Protein AF-A0A9Q1C8T4-F1 (afdb_monomer_lite)

Secondary structure (DSSP, 8-state):
---HHHHHHHHHHHHHHHHTTTTHHHHHHHTTSS-HHHHHHHHTT-SHHHHHHHHHHHHHHHHHHHHHHHHHHHHHS-GGG---HHHHHHHHHHH-HHHHHHHHHHHHHHHHHHHHHHHHTT-HHHHHHHHHHHHHHHHHTT-HHHHHHHHHHHHHHHHTTTSTTHHHHHHHHTTTTSEE-SSSTT-EE-HHHHIIIIIHHHHH-TTHHHHHHH-HHHHHHHHHHHHHHHHHHHHHHT--

pLDDT: mean 86.1, std 12.31, range [44.12, 97.56]

Radius of gyration: 22.48 Å; chains: 1; bounding box: 61×51×50 Å

Sequence (240 aa):
MMGGLHVEMALLKVIGDFLAGSGWTSVMTSAGVTTEGRAESLQKGSQTSKSQWAHQVNAVALYISQRKAYDDYRRTCGTENLQSFDLWSQKMVSECPQFCYWNKVLQLECLPLAFIRSQQEANYTLYVQTLTAIIPWMLAMDHYHYARWLTVHETDLQELPNDSVVDVHRAFVKGNFVTQKSSHKFSALAHDQIHEQPQNVIVKGDGGVIGITENEAAHRRWMVAGSEIARIVNEFEDQF

Structure (mmCIF, N/CA/C/O backbone):
data_AF-A0A9Q1C8T4-F1
#
_entry.id   AF-A0A9Q1C8T4-F1
#
loop_
_atom_site.group_PDB
_atom_site.id
_atom_site.type_symbol
_atom_site.label_atom_id
_atom_site.label_alt_id
_atom_site.label_comp_id
_atom_site.label_asym_id
_atom_site.label_entity_id
_atom_site.label_seq_id
_atom_site.pdbx_PDB_ins_code
_atom_site.Cartn_x
_atom_site.Cartn_y
_atom_site.Cartn_z
_atom_site.occupancy
_atom_site.B_iso_or_equiv
_atom_site.auth_seq_id
_atom_site.auth_comp_id
_atom_site.auth_asym_id
_atom_site.auth_atom_id
_atom_site.pdbx_PDB_model_num
ATOM 1 N N . MET A 1 1 ? 13.511 3.318 -13.296 1.00 78.38 1 MET A N 1
ATOM 2 C CA . MET A 1 1 ? 12.242 3.076 -12.572 1.00 78.38 1 MET A CA 1
ATOM 3 C C . MET A 1 1 ? 12.519 2.093 -11.451 1.00 78.38 1 MET A C 1
ATOM 5 O O . MET A 1 1 ? 13.117 1.059 -11.732 1.00 78.38 1 MET A O 1
ATOM 9 N N . MET A 1 2 ? 12.153 2.412 -10.205 1.00 87.38 2 MET A N 1
ATOM 10 C CA . MET A 1 2 ? 12.286 1.440 -9.111 1.00 87.38 2 MET A CA 1
ATOM 11 C C . MET A 1 2 ? 11.411 0.204 -9.359 1.00 87.38 2 MET A C 1
ATOM 13 O O . MET A 1 2 ? 10.318 0.307 -9.917 1.00 87.38 2 MET A O 1
ATOM 17 N N . GLY A 1 3 ? 11.908 -0.962 -8.945 1.00 88.62 3 GLY A N 1
ATOM 18 C CA . GLY A 1 3 ? 11.207 -2.235 -9.083 1.00 88.62 3 GLY A CA 1
ATOM 19 C C . GLY A 1 3 ? 9.936 -2.281 -8.233 1.00 88.62 3 GLY A C 1
ATOM 20 O O . GLY A 1 3 ? 9.988 -2.046 -7.026 1.00 88.62 3 GLY A O 1
ATOM 21 N N . GLY A 1 4 ? 8.794 -2.569 -8.859 1.00 91.38 4 GLY A N 1
ATOM 22 C CA . GLY A 1 4 ? 7.500 -2.567 -8.179 1.00 91.38 4 GLY A CA 1
ATOM 23 C C . GLY A 1 4 ? 7.394 -3.659 -7.120 1.0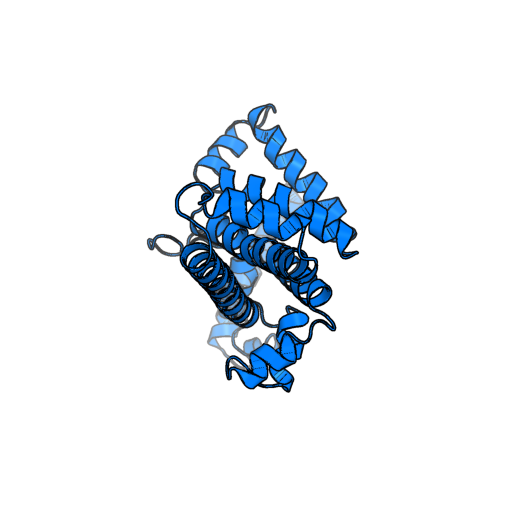0 91.38 4 GLY A C 1
ATOM 24 O O . GLY A 1 4 ? 6.916 -3.386 -6.023 1.00 91.38 4 GLY A O 1
ATOM 25 N N . LEU A 1 5 ? 7.924 -4.854 -7.394 1.00 90.38 5 LEU A N 1
ATOM 26 C CA . LEU A 1 5 ? 7.917 -5.951 -6.422 1.00 90.38 5 LEU A CA 1
ATOM 27 C C . LEU A 1 5 ? 8.720 -5.592 -5.167 1.00 90.38 5 LEU A C 1
ATOM 29 O O . LEU A 1 5 ? 8.275 -5.838 -4.049 1.00 90.38 5 LEU A O 1
ATOM 33 N N . HIS A 1 6 ? 9.883 -4.965 -5.339 1.00 90.81 6 HIS A N 1
ATOM 34 C CA . HIS A 1 6 ? 10.729 -4.563 -4.215 1.00 90.81 6 HIS A CA 1
ATOM 35 C C . HIS A 1 6 ? 10.101 -3.452 -3.371 1.00 90.81 6 HIS A C 1
ATOM 37 O O . HIS A 1 6 ? 10.182 -3.499 -2.143 1.00 90.81 6 HIS A O 1
ATOM 43 N N . VAL A 1 7 ? 9.449 -2.478 -4.015 1.00 93.75 7 VAL A N 1
ATOM 44 C CA . VAL A 1 7 ? 8.688 -1.432 -3.313 1.00 93.75 7 VAL A CA 1
ATOM 45 C C . VAL A 1 7 ? 7.540 -2.050 -2.519 1.00 93.75 7 VAL A C 1
ATOM 47 O O . VAL A 1 7 ? 7.343 -1.701 -1.355 1.00 93.75 7 VAL A O 1
ATOM 50 N N . GLU A 1 8 ? 6.832 -3.015 -3.103 1.00 92.81 8 GLU A N 1
ATOM 51 C CA . GLU A 1 8 ? 5.771 -3.742 -2.413 1.00 92.81 8 GLU A CA 1
ATOM 52 C C . GLU A 1 8 ? 6.304 -4.512 -1.193 1.00 92.81 8 GLU A C 1
ATOM 54 O O . GLU A 1 8 ? 5.775 -4.384 -0.090 1.00 92.81 8 GLU A O 1
ATOM 59 N N . MET A 1 9 ? 7.401 -5.256 -1.350 1.00 91.00 9 MET A N 1
ATOM 60 C CA . MET A 1 9 ? 8.045 -5.983 -0.251 1.00 91.00 9 MET A CA 1
ATOM 61 C C . MET A 1 9 ? 8.525 -5.052 0.866 1.00 91.00 9 MET A C 1
ATOM 63 O O . MET A 1 9 ? 8.407 -5.398 2.043 1.00 91.00 9 MET A O 1
ATOM 67 N N . ALA A 1 10 ? 9.067 -3.883 0.521 1.00 92.94 10 ALA A N 1
ATOM 68 C CA . ALA A 1 10 ? 9.451 -2.870 1.499 1.00 92.94 10 ALA A CA 1
ATOM 69 C C . ALA A 1 10 ? 8.227 -2.339 2.259 1.00 92.94 10 ALA A C 1
ATOM 71 O O . ALA A 1 10 ? 8.259 -2.240 3.482 1.00 92.94 10 ALA A O 1
ATOM 72 N N . LEU A 1 11 ? 7.118 -2.088 1.563 1.00 93.44 11 LEU A N 1
ATOM 73 C CA . LEU A 1 11 ? 5.881 -1.615 2.182 1.00 93.44 11 LEU A CA 1
ATOM 74 C C . LEU A 1 11 ? 5.250 -2.658 3.117 1.00 93.44 11 LEU A C 1
ATOM 76 O O . LEU A 1 11 ? 4.763 -2.313 4.192 1.00 93.44 11 LEU A O 1
ATOM 80 N N . LEU A 1 12 ? 5.312 -3.941 2.758 1.00 92.38 12 LEU A N 1
ATOM 81 C CA . LEU A 1 12 ? 4.881 -5.030 3.640 1.00 92.38 12 LEU A CA 1
ATOM 82 C C . LEU A 1 12 ? 5.723 -5.098 4.924 1.00 92.38 12 LEU A C 1
ATOM 84 O O . LEU A 1 12 ? 5.177 -5.345 5.998 1.00 92.38 12 LEU A O 1
ATOM 88 N N . LYS A 1 13 ? 7.032 -4.827 4.839 1.00 91.88 13 LYS A N 1
ATOM 89 C CA . LYS A 1 13 ? 7.903 -4.724 6.024 1.00 91.88 13 LYS A CA 1
ATOM 90 C C . LYS A 1 13 ? 7.546 -3.519 6.890 1.00 91.88 13 LYS A C 1
ATOM 92 O O . LYS A 1 13 ? 7.402 -3.684 8.092 1.00 91.88 13 LYS A O 1
ATOM 97 N N . VAL A 1 14 ? 7.307 -2.354 6.282 1.00 94.69 14 VAL A N 1
ATOM 98 C CA . VAL A 1 14 ? 6.823 -1.144 6.977 1.00 94.69 14 VAL A CA 1
ATOM 99 C C . VAL A 1 14 ? 5.555 -1.442 7.788 1.00 94.69 14 VAL A C 1
ATOM 101 O O . VAL A 1 14 ? 5.465 -1.047 8.950 1.00 94.69 14 VAL A O 1
ATOM 104 N N . ILE A 1 15 ? 4.589 -2.171 7.212 1.00 93.50 15 ILE A N 1
ATOM 105 C CA . ILE A 1 15 ? 3.379 -2.601 7.933 1.00 93.50 15 ILE A CA 1
ATOM 106 C C . ILE A 1 15 ? 3.734 -3.531 9.097 1.00 93.50 15 ILE A C 1
ATOM 108 O O . ILE A 1 15 ? 3.236 -3.348 10.209 1.00 93.50 15 ILE A O 1
ATOM 112 N N . GLY A 1 16 ? 4.594 -4.522 8.857 1.00 91.50 16 GLY A N 1
ATOM 113 C CA . GLY A 1 16 ? 5.049 -5.456 9.884 1.00 91.50 16 GLY A CA 1
ATOM 114 C C . GLY A 1 16 ? 5.712 -4.766 11.074 1.00 91.50 16 GLY A C 1
ATOM 115 O O . GLY A 1 16 ? 5.347 -5.055 12.215 1.00 91.50 16 GLY A O 1
ATOM 116 N N . ASP A 1 17 ? 6.609 -3.817 10.806 1.00 92.56 17 ASP A N 1
ATOM 117 C CA . ASP A 1 17 ? 7.296 -3.010 11.816 1.00 92.56 17 ASP A CA 1
ATOM 118 C C . ASP A 1 17 ? 6.297 -2.152 12.608 1.00 92.56 17 ASP A C 1
ATOM 120 O O . ASP A 1 17 ? 6.382 -2.063 13.832 1.00 92.56 17 ASP A O 1
ATOM 124 N N . PHE A 1 18 ? 5.293 -1.574 11.938 1.00 94.25 18 PHE A N 1
ATOM 125 C CA . PHE A 1 18 ? 4.260 -0.761 12.593 1.00 94.25 18 PHE A CA 1
ATOM 126 C C . PHE A 1 18 ? 3.323 -1.595 13.485 1.00 94.25 18 PHE A C 1
ATOM 128 O O . PHE A 1 18 ? 2.816 -1.120 14.506 1.00 94.25 18 PHE A O 1
ATOM 135 N N . LEU A 1 19 ? 3.090 -2.852 13.104 1.00 93.06 19 LEU A N 1
ATOM 136 C CA . LEU A 1 19 ? 2.276 -3.811 13.851 1.00 93.06 19 LEU A CA 1
ATOM 137 C C . LEU A 1 19 ? 3.070 -4.575 14.918 1.00 93.06 19 LEU A C 1
ATOM 139 O O . LEU A 1 19 ? 2.468 -5.331 15.692 1.00 93.06 19 LEU A O 1
ATOM 143 N N . ALA A 1 20 ? 4.391 -4.413 14.985 1.00 91.25 20 ALA A N 1
ATOM 144 C CA . ALA A 1 20 ? 5.223 -5.100 15.962 1.00 91.25 20 ALA A CA 1
ATOM 145 C C . ALA A 1 20 ? 4.782 -4.749 17.394 1.00 91.25 20 ALA A C 1
ATOM 147 O O . ALA A 1 20 ? 4.581 -3.591 17.747 1.00 91.25 20 ALA A O 1
ATOM 148 N N . GLY A 1 21 ? 4.569 -5.772 18.226 1.00 90.06 21 GLY A N 1
ATOM 149 C CA . GLY A 1 21 ? 4.119 -5.592 19.613 1.00 90.06 21 GLY A CA 1
ATOM 150 C C . GLY A 1 21 ? 2.649 -5.182 19.797 1.00 90.06 21 GLY A C 1
ATOM 151 O O . GLY A 1 21 ? 2.194 -5.095 20.933 1.00 90.06 21 GLY A O 1
ATOM 152 N N . SER A 1 22 ? 1.870 -4.998 18.725 1.00 91.38 22 SER A N 1
ATOM 153 C CA . SER A 1 22 ? 0.448 -4.600 18.806 1.00 91.38 22 SER A CA 1
ATOM 154 C C . SER A 1 22 ? -0.516 -5.726 19.211 1.00 91.38 22 SER A C 1
ATOM 156 O O . SER A 1 22 ? -1.707 -5.492 19.411 1.00 91.38 22 SER A O 1
ATOM 158 N N . GLY A 1 23 ? -0.029 -6.969 19.274 1.00 91.06 23 GLY A N 1
ATOM 159 C CA . GLY A 1 23 ? -0.862 -8.167 19.417 1.00 91.06 23 GLY A CA 1
ATOM 160 C C . GLY A 1 23 ? -1.482 -8.665 18.104 1.00 91.06 23 GLY A C 1
ATOM 161 O O . GLY A 1 23 ? -2.177 -9.679 18.117 1.00 91.06 23 GLY A O 1
ATOM 162 N N . TRP A 1 24 ? -1.204 -8.018 16.965 1.00 91.56 24 TRP A N 1
ATOM 163 C CA . TRP A 1 24 ? -1.731 -8.411 15.651 1.00 91.56 24 TRP A CA 1
ATOM 164 C C . TRP A 1 24 ? -1.482 -9.886 15.300 1.00 91.56 24 TRP A C 1
ATOM 166 O O . TRP A 1 24 ? -2.401 -10.579 14.874 1.00 91.56 24 TRP A O 1
ATOM 176 N N . THR A 1 25 ? -0.279 -10.412 15.547 1.00 89.31 25 THR A N 1
ATOM 177 C CA . THR A 1 25 ? 0.046 -11.829 15.288 1.00 89.31 25 THR A CA 1
ATOM 178 C C . THR A 1 25 ? -0.836 -12.788 16.089 1.00 89.31 25 THR A C 1
ATOM 180 O O . THR A 1 25 ? -1.284 -13.808 15.559 1.00 89.31 25 THR A O 1
ATOM 183 N N . SER A 1 26 ? -1.143 -12.436 17.341 1.00 90.50 26 SER A N 1
ATOM 184 C CA . SER A 1 26 ? -2.052 -13.193 18.206 1.00 90.50 26 SER A CA 1
ATOM 185 C C . SER A 1 26 ? -3.485 -13.156 17.678 1.00 90.50 26 SER A C 1
ATOM 187 O O . SER A 1 26 ? -4.136 -14.199 17.602 1.00 90.50 26 SER A O 1
ATOM 189 N N . VAL A 1 27 ? -3.957 -11.989 17.222 1.00 90.44 27 VAL A N 1
ATOM 190 C CA . VAL A 1 27 ? -5.289 -11.844 16.610 1.00 90.44 27 VAL A CA 1
ATOM 191 C C . VAL A 1 27 ? -5.405 -12.699 15.348 1.00 90.44 27 VAL A C 1
ATOM 193 O O . VAL A 1 27 ? -6.356 -13.467 15.220 1.00 90.44 27 VAL A O 1
ATOM 196 N N . MET A 1 28 ? -4.419 -12.632 14.450 1.00 90.00 28 MET A N 1
ATOM 197 C CA . MET A 1 28 ? -4.424 -13.393 13.194 1.00 90.00 28 MET A CA 1
ATOM 198 C C . MET A 1 28 ? -4.375 -14.908 13.425 1.00 90.00 28 MET A C 1
ATOM 200 O O . MET A 1 28 ? -5.025 -15.667 12.704 1.00 90.00 28 MET A O 1
ATOM 204 N N . THR A 1 29 ? -3.638 -15.346 14.448 1.00 89.81 29 THR A N 1
ATOM 205 C CA . THR A 1 29 ? -3.560 -16.763 14.833 1.00 89.81 29 THR A CA 1
ATOM 206 C C . THR A 1 29 ? -4.862 -17.232 15.479 1.00 89.81 29 THR A C 1
ATOM 208 O O . THR A 1 29 ? -5.424 -18.248 15.078 1.00 89.81 29 THR A O 1
ATOM 211 N N . SER A 1 30 ? -5.397 -16.458 16.427 1.00 90.62 30 SER A N 1
ATOM 212 C CA . SER A 1 30 ? -6.640 -16.783 17.143 1.00 90.62 30 SER A CA 1
ATOM 213 C C . SER A 1 30 ? -7.862 -16.789 16.222 1.00 90.62 30 SER A C 1
ATOM 215 O O . SER A 1 30 ? -8.786 -17.572 16.423 1.00 90.62 30 SER A O 1
ATOM 217 N N . ALA A 1 31 ? -7.860 -15.946 15.187 1.00 89.69 31 ALA A N 1
ATOM 218 C CA . ALA A 1 31 ? -8.899 -15.906 14.161 1.00 89.69 31 ALA A CA 1
ATOM 219 C C . ALA A 1 31 ? -8.767 -17.023 13.103 1.00 89.69 31 ALA A C 1
ATOM 221 O O . ALA A 1 31 ? -9.599 -17.101 12.201 1.00 89.69 31 ALA A O 1
ATOM 222 N N . GLY A 1 32 ? -7.733 -17.871 13.177 1.00 87.81 32 GLY A N 1
ATOM 223 C CA . GLY A 1 32 ? -7.501 -18.956 12.218 1.00 87.81 32 GLY A CA 1
ATOM 224 C C . GLY A 1 32 ? -7.072 -18.485 10.824 1.00 87.81 32 GLY A C 1
ATOM 225 O O . GLY A 1 32 ? -7.160 -19.252 9.867 1.00 87.81 32 GLY A O 1
ATOM 226 N N . VAL A 1 33 ? -6.609 -17.236 10.691 1.00 85.62 33 VAL A N 1
ATOM 227 C CA . VAL A 1 33 ? -6.145 -16.669 9.413 1.00 85.62 33 VAL A CA 1
ATOM 228 C C . VAL A 1 33 ? -4.775 -17.239 9.043 1.00 85.62 33 VAL A C 1
ATOM 230 O O . VAL A 1 33 ? -4.490 -17.505 7.878 1.00 85.62 33 VAL A O 1
ATOM 233 N N . THR A 1 34 ? -3.916 -17.461 10.036 1.00 84.31 34 THR A N 1
ATOM 234 C CA . THR A 1 34 ? -2.585 -18.049 9.855 1.00 84.31 34 THR A CA 1
ATOM 235 C C . THR A 1 34 ? -2.173 -18.854 11.089 1.00 84.31 34 THR A C 1
ATOM 237 O O . THR A 1 34 ? -2.864 -18.846 12.103 1.00 84.31 34 THR A O 1
ATOM 240 N N . THR A 1 35 ? -1.051 -19.566 11.010 1.00 82.81 35 THR A N 1
ATOM 241 C CA . THR A 1 35 ? -0.444 -20.242 12.167 1.00 82.81 35 THR A CA 1
ATOM 242 C C . THR A 1 35 ? 0.596 -19.340 12.828 1.00 82.81 35 THR A C 1
ATOM 244 O O . THR A 1 35 ? 1.176 -18.486 12.160 1.00 82.81 35 THR A O 1
ATOM 247 N N . GLU A 1 36 ? 0.893 -19.562 14.109 1.00 75.50 36 GLU A N 1
ATOM 248 C CA . GLU A 1 36 ? 1.829 -18.741 14.897 1.00 75.50 36 GLU A CA 1
ATOM 249 C C . GLU A 1 36 ? 3.190 -18.553 14.199 1.00 75.50 36 GLU A C 1
ATOM 251 O O . GLU A 1 36 ? 3.588 -17.431 13.894 1.00 75.50 36 GLU A O 1
ATOM 256 N N . GLY A 1 37 ? 3.838 -19.651 13.788 1.00 73.38 37 GLY A N 1
ATOM 257 C CA . GLY A 1 37 ? 5.120 -19.590 13.069 1.00 73.38 37 GLY A CA 1
ATOM 258 C C . GLY A 1 37 ? 5.049 -18.937 11.680 1.00 73.38 37 GLY A C 1
ATOM 259 O O . GLY A 1 37 ? 6.070 -18.524 11.133 1.00 73.38 37 GLY A O 1
ATOM 260 N N . ARG A 1 38 ? 3.854 -18.820 11.084 1.00 78.00 38 ARG A N 1
ATOM 261 C CA . ARG A 1 38 ? 3.650 -18.100 9.818 1.00 78.00 38 ARG A CA 1
ATOM 262 C C . ARG A 1 38 ? 3.313 -16.631 10.047 1.00 78.00 38 ARG A C 1
ATOM 264 O O . ARG A 1 38 ? 3.708 -15.822 9.215 1.00 78.00 38 ARG A O 1
ATOM 271 N N . ALA A 1 39 ? 2.648 -16.269 11.142 1.00 76.19 39 ALA A N 1
ATOM 272 C CA . ALA A 1 39 ? 2.289 -14.886 11.459 1.00 76.19 39 ALA A CA 1
ATOM 273 C C . ALA A 1 39 ? 3.520 -13.966 11.495 1.00 76.19 39 ALA A C 1
ATOM 275 O O . ALA A 1 39 ? 3.515 -12.896 10.888 1.00 76.19 39 ALA A O 1
ATOM 276 N N . GLU A 1 40 ? 4.612 -14.428 12.106 1.00 73.62 40 GLU A N 1
ATOM 277 C CA . GLU A 1 40 ? 5.877 -13.683 12.151 1.00 73.62 40 GLU A CA 1
ATOM 278 C C . GLU A 1 40 ? 6.519 -13.516 10.767 1.00 73.62 40 GLU A C 1
ATOM 280 O O . GLU A 1 40 ? 7.136 -12.494 10.468 1.00 73.62 40 GLU A O 1
ATOM 285 N N . SER A 1 41 ? 6.369 -14.513 9.888 1.00 76.56 41 SER A N 1
ATOM 286 C CA . SER A 1 41 ? 6.885 -14.424 8.517 1.00 76.56 41 SER A CA 1
ATOM 287 C C . SER A 1 41 ? 6.138 -13.383 7.678 1.00 76.56 41 SER A C 1
ATOM 289 O O . SER A 1 41 ? 6.743 -12.772 6.797 1.00 76.56 41 SER A O 1
ATOM 291 N N . LEU A 1 42 ? 4.857 -13.137 7.988 1.00 76.06 42 LEU A N 1
ATOM 292 C CA . LEU A 1 42 ? 4.048 -12.128 7.304 1.00 76.06 42 LEU A CA 1
ATOM 293 C C . LEU A 1 42 ? 4.536 -10.716 7.636 1.00 76.06 42 LEU A C 1
ATOM 295 O O . LEU A 1 42 ? 4.682 -9.917 6.715 1.00 76.06 42 LEU A O 1
ATOM 299 N N . GLN A 1 43 ? 4.886 -10.455 8.904 1.00 73.44 43 GLN A N 1
ATOM 300 C CA . GLN A 1 43 ? 5.468 -9.176 9.341 1.00 73.44 43 GLN A CA 1
ATOM 301 C C . GLN A 1 43 ? 6.821 -8.893 8.677 1.00 73.44 43 GLN A C 1
ATOM 303 O O . GLN A 1 43 ? 7.143 -7.756 8.362 1.00 73.44 43 GLN A O 1
ATOM 308 N N . LYS A 1 44 ? 7.613 -9.934 8.405 1.00 74.06 44 LYS A N 1
ATOM 309 C CA . LYS A 1 44 ? 8.923 -9.791 7.749 1.00 74.06 44 LYS A CA 1
ATOM 310 C C . LYS A 1 44 ? 8.831 -9.564 6.232 1.00 74.06 44 LYS A C 1
ATOM 312 O O . LYS A 1 44 ? 9.868 -9.387 5.589 1.00 74.06 44 LYS A O 1
ATOM 317 N N . GLY A 1 45 ? 7.630 -9.620 5.642 1.00 67.75 45 GLY A N 1
ATOM 318 C CA . GLY A 1 45 ? 7.409 -9.419 4.205 1.00 67.75 45 GLY A CA 1
ATOM 319 C C . GLY A 1 45 ? 8.132 -10.433 3.306 1.00 67.75 45 GLY A C 1
ATOM 320 O O . GLY A 1 45 ? 8.411 -10.138 2.149 1.00 67.75 45 GLY A O 1
ATOM 321 N N . SER A 1 46 ? 8.488 -11.614 3.828 1.00 67.81 46 SER A N 1
ATOM 322 C CA . SER A 1 46 ? 9.292 -12.612 3.101 1.00 67.81 46 SER A CA 1
ATOM 323 C C . SER A 1 46 ? 8.474 -13.491 2.150 1.00 67.81 46 SER A C 1
ATOM 325 O O . SER A 1 46 ? 9.040 -14.150 1.281 1.00 67.81 46 SER A O 1
ATOM 327 N N . GLN A 1 47 ? 7.147 -13.511 2.302 1.00 75.88 47 GLN A N 1
ATOM 328 C CA . GLN A 1 47 ? 6.221 -14.265 1.455 1.00 75.88 47 GLN A CA 1
ATOM 329 C C . GLN A 1 47 ? 5.153 -13.329 0.890 1.00 75.88 47 GLN A C 1
ATOM 331 O O . GLN A 1 47 ? 4.009 -13.345 1.342 1.00 75.88 47 GLN A O 1
ATOM 336 N N . THR A 1 48 ? 5.535 -12.535 -0.112 1.00 77.19 48 THR A N 1
ATOM 337 C CA . THR A 1 48 ? 4.755 -11.421 -0.674 1.00 77.19 48 THR A CA 1
ATOM 338 C C . THR A 1 48 ? 3.278 -11.761 -0.894 1.00 77.19 48 THR A C 1
ATOM 340 O O . THR A 1 48 ? 2.415 -11.106 -0.324 1.00 77.19 48 THR A O 1
ATOM 343 N N . SER A 1 49 ? 2.958 -12.853 -1.596 1.00 78.94 49 SER A N 1
ATOM 344 C CA . SER A 1 49 ? 1.562 -13.231 -1.887 1.00 78.94 49 SER A CA 1
ATOM 345 C C . SER A 1 49 ? 0.731 -13.589 -0.649 1.00 78.94 49 SER A C 1
ATOM 347 O O . SER A 1 49 ? -0.458 -13.279 -0.578 1.00 78.94 49 SER A O 1
ATOM 349 N N . LYS A 1 50 ? 1.338 -14.233 0.353 1.00 82.06 50 LYS A N 1
ATOM 350 C CA . LYS A 1 50 ? 0.634 -14.592 1.593 1.00 82.06 50 LYS A CA 1
ATOM 351 C C . LYS A 1 50 ? 0.483 -13.386 2.510 1.00 82.06 50 LYS A C 1
ATOM 353 O O . LYS A 1 50 ? -0.568 -13.238 3.129 1.00 82.06 50 LYS A O 1
ATOM 358 N N . SER A 1 51 ? 1.502 -12.528 2.562 1.00 83.69 51 SER A N 1
ATOM 359 C CA . SER A 1 51 ? 1.443 -11.238 3.249 1.00 83.69 51 SER A CA 1
ATOM 360 C C . SER A 1 51 ? 0.323 -10.382 2.666 1.00 83.69 51 SER A C 1
ATOM 362 O O . SER A 1 51 ? -0.557 -9.980 3.420 1.00 83.69 51 SER A O 1
ATOM 364 N N . GLN A 1 52 ? 0.267 -10.206 1.341 1.00 85.12 52 GLN A N 1
ATOM 365 C CA . GLN A 1 52 ? -0.818 -9.486 0.661 1.00 85.12 52 GLN A CA 1
ATOM 366 C C . GLN A 1 52 ? -2.203 -9.967 1.117 1.00 85.12 52 GLN A C 1
ATOM 368 O O . GLN A 1 52 ? -3.028 -9.161 1.539 1.00 85.12 52 GLN A O 1
ATOM 373 N N . TRP A 1 53 ? -2.458 -11.279 1.072 1.00 88.69 53 TRP A N 1
ATOM 374 C CA . TRP A 1 53 ? -3.754 -11.834 1.469 1.00 88.69 53 TRP A CA 1
ATOM 375 C C . TRP A 1 53 ? -4.085 -11.568 2.945 1.00 88.69 53 TRP A C 1
ATOM 377 O O . TRP A 1 53 ? -5.192 -11.138 3.265 1.00 88.69 53 TRP A O 1
ATOM 387 N N . ALA A 1 54 ? -3.130 -11.777 3.853 1.00 88.44 54 ALA A N 1
ATOM 388 C CA . ALA A 1 54 ? -3.347 -11.543 5.279 1.00 88.44 54 ALA A CA 1
ATOM 389 C C . ALA A 1 54 ? -3.659 -10.066 5.582 1.00 88.44 54 ALA A C 1
ATOM 391 O O . ALA A 1 54 ? -4.563 -9.767 6.364 1.00 88.44 54 ALA A O 1
ATOM 392 N N . HIS A 1 55 ? -2.957 -9.153 4.915 1.00 89.00 55 HIS A N 1
ATOM 393 C CA . HIS A 1 55 ? -3.159 -7.709 5.023 1.00 89.00 55 HIS A CA 1
ATOM 394 C C . HIS A 1 55 ? -4.504 -7.258 4.428 1.00 89.00 55 HIS A C 1
ATOM 396 O O . HIS A 1 55 ? -5.205 -6.450 5.036 1.00 89.00 55 HIS A O 1
ATOM 402 N N . GLN A 1 56 ? -4.961 -7.873 3.328 1.00 91.94 56 GLN A N 1
ATOM 403 C CA . GLN A 1 56 ? -6.325 -7.673 2.809 1.00 91.94 56 GLN A CA 1
ATOM 404 C C . GLN A 1 56 ? -7.395 -8.078 3.827 1.00 91.94 56 GLN A C 1
ATOM 406 O O . GLN A 1 56 ? -8.340 -7.325 4.069 1.00 91.94 56 GLN A O 1
ATOM 411 N N . VAL A 1 57 ? -7.243 -9.256 4.443 1.00 92.75 57 VAL A N 1
ATOM 412 C CA . VAL A 1 57 ? -8.169 -9.737 5.480 1.00 92.75 57 VAL A CA 1
ATOM 413 C C . VAL A 1 57 ? -8.194 -8.768 6.663 1.00 92.75 57 VAL A C 1
ATOM 415 O O . VAL A 1 57 ? -9.277 -8.409 7.131 1.00 92.75 57 VAL A O 1
ATOM 418 N N . ASN A 1 58 ? -7.027 -8.291 7.106 1.00 92.75 58 ASN A N 1
ATOM 419 C CA . ASN A 1 58 ? -6.925 -7.326 8.199 1.00 92.75 58 ASN A CA 1
ATOM 420 C C . ASN A 1 58 ? -7.597 -5.984 7.858 1.00 92.75 58 ASN A C 1
ATOM 422 O O . ASN A 1 58 ? -8.402 -5.488 8.646 1.00 92.75 58 ASN A O 1
ATOM 426 N N . ALA A 1 59 ? -7.345 -5.426 6.668 1.00 95.00 59 ALA A N 1
ATOM 427 C CA . ALA A 1 59 ? -7.964 -4.178 6.216 1.00 95.00 59 ALA A CA 1
ATOM 428 C C . ALA A 1 59 ? -9.501 -4.265 6.225 1.00 95.00 59 ALA A C 1
ATOM 430 O O . ALA A 1 59 ? -10.187 -3.386 6.755 1.00 95.00 59 ALA A O 1
ATOM 431 N N . VAL A 1 60 ? -10.053 -5.366 5.705 1.00 95.69 60 VAL A N 1
ATOM 432 C CA . VAL A 1 60 ? -11.503 -5.610 5.708 1.00 95.69 60 VAL A CA 1
ATOM 433 C C . VAL A 1 60 ? -12.034 -5.752 7.136 1.00 95.69 60 VAL A C 1
ATOM 435 O O . VAL A 1 60 ? -13.058 -5.151 7.470 1.00 95.69 60 VAL A O 1
ATOM 438 N N . ALA A 1 61 ? -11.344 -6.500 8.001 1.00 95.31 61 ALA A N 1
ATOM 439 C CA . ALA A 1 61 ? -11.746 -6.684 9.394 1.00 95.31 61 ALA A CA 1
ATOM 440 C C . ALA A 1 61 ? -11.764 -5.358 10.177 1.00 95.31 61 ALA A C 1
ATOM 442 O O . ALA A 1 61 ? -12.719 -5.086 10.915 1.00 95.31 61 ALA A O 1
ATOM 443 N N . LEU A 1 62 ? -10.753 -4.505 9.982 1.00 95.81 62 LEU A N 1
ATOM 444 C CA . LEU A 1 62 ? -10.678 -3.175 10.590 1.00 95.81 62 LEU A CA 1
ATOM 445 C C . LEU A 1 62 ? -11.794 -2.262 10.085 1.00 95.81 62 LEU A C 1
ATOM 447 O O . LEU A 1 62 ? -12.481 -1.640 10.897 1.00 95.81 62 LEU A O 1
ATOM 451 N N . TYR A 1 63 ? -12.042 -2.237 8.772 1.00 96.62 63 TYR A N 1
ATOM 452 C CA . TYR A 1 63 ? -13.135 -1.452 8.201 1.00 96.62 63 TYR A CA 1
ATOM 453 C C . TYR A 1 63 ? -14.497 -1.896 8.750 1.00 96.62 63 TYR A C 1
ATOM 455 O O . TYR A 1 63 ? -15.279 -1.071 9.220 1.00 96.62 63 TYR A O 1
ATOM 463 N N . ILE A 1 64 ? -14.768 -3.205 8.783 1.00 96.81 64 ILE A N 1
ATOM 464 C CA . ILE A 1 64 ? -16.001 -3.751 9.374 1.00 96.81 64 ILE A CA 1
ATOM 465 C C . ILE A 1 64 ? -16.124 -3.351 10.848 1.00 96.81 64 ILE A C 1
ATOM 467 O O . ILE A 1 64 ? -17.215 -2.998 11.297 1.00 96.81 64 ILE A O 1
ATOM 471 N N . SER A 1 65 ? -15.026 -3.376 11.602 1.00 95.81 65 SER A N 1
ATOM 472 C CA . SER A 1 65 ? -15.020 -2.988 13.016 1.00 95.81 65 SER A CA 1
ATOM 473 C C . SER A 1 65 ? -15.345 -1.502 13.203 1.00 95.81 65 SER A C 1
ATOM 475 O O . SER A 1 65 ? -16.184 -1.170 14.040 1.00 95.81 65 SER A O 1
ATOM 477 N N . GLN A 1 66 ? -14.780 -0.613 12.375 1.00 96.12 66 GLN A N 1
ATOM 478 C CA . GLN A 1 66 ? -15.138 0.812 12.371 1.00 96.12 66 GLN A CA 1
ATOM 479 C C . GLN A 1 66 ? -16.619 1.028 12.036 1.00 96.12 66 GLN A C 1
ATOM 481 O O . GLN A 1 66 ? -17.291 1.832 12.682 1.00 96.12 66 GLN A O 1
ATOM 486 N N . ARG A 1 67 ? -17.152 0.289 11.055 1.00 96.56 67 ARG A N 1
ATOM 487 C CA . ARG A 1 67 ? -18.568 0.371 10.664 1.00 96.56 67 ARG A CA 1
ATOM 488 C C . ARG A 1 67 ? -19.504 -0.090 11.778 1.00 96.56 67 ARG A C 1
ATOM 490 O O . ARG A 1 67 ? -20.489 0.590 12.040 1.00 96.56 67 ARG A O 1
ATOM 497 N N . LYS A 1 68 ? -19.170 -1.181 12.473 1.00 96.31 68 LYS A N 1
ATOM 498 C CA . LYS A 1 68 ? -19.937 -1.655 13.638 1.00 96.31 68 LYS A CA 1
ATOM 499 C C . LYS A 1 68 ? -19.950 -0.624 14.766 1.00 96.31 68 LYS A C 1
ATOM 501 O O . LYS A 1 68 ? -21.018 -0.313 15.279 1.00 96.31 68 LYS A O 1
ATOM 506 N N . ALA A 1 69 ? -18.793 -0.048 15.091 1.00 95.38 69 ALA A N 1
ATOM 507 C CA . ALA A 1 69 ? -18.697 1.005 16.100 1.00 95.38 69 ALA A CA 1
ATOM 508 C C . ALA A 1 69 ? -19.519 2.251 15.719 1.00 95.38 69 ALA A C 1
ATOM 510 O O . ALA A 1 69 ? -20.182 2.842 16.571 1.00 95.38 69 ALA A O 1
ATOM 511 N N . TYR A 1 70 ? -19.537 2.618 14.434 1.00 95.94 70 TYR A N 1
ATOM 512 C CA . TYR A 1 70 ? -20.406 3.684 13.945 1.00 95.94 70 TYR A CA 1
ATOM 513 C C . TYR A 1 70 ? -21.886 3.321 14.082 1.00 95.94 70 TYR A C 1
ATOM 515 O O . TYR A 1 70 ? -22.663 4.142 14.556 1.00 95.94 70 TYR A O 1
ATOM 523 N N . ASP A 1 71 ? -22.293 2.101 13.727 1.00 95.06 71 ASP A N 1
ATOM 524 C CA . ASP A 1 71 ? -23.683 1.659 13.879 1.00 95.06 71 ASP A CA 1
ATOM 525 C C . ASP A 1 71 ? -24.142 1.676 15.348 1.00 95.06 71 ASP A C 1
ATOM 527 O O . ASP A 1 71 ? -25.277 2.065 15.628 1.00 95.06 71 ASP A O 1
ATOM 531 N N . ASP A 1 72 ? -23.267 1.339 16.297 1.00 94.06 72 ASP A N 1
ATOM 532 C CA . ASP A 1 72 ? -23.549 1.465 17.734 1.00 94.06 72 ASP A CA 1
ATOM 533 C C . ASP A 1 72 ? -23.680 2.931 18.176 1.00 94.06 72 ASP A C 1
ATOM 535 O O . ASP A 1 72 ? -24.604 3.284 18.919 1.00 94.06 72 ASP A O 1
ATOM 539 N N . TYR A 1 73 ? -22.828 3.818 17.655 1.00 93.62 73 TYR A N 1
ATOM 540 C CA . TYR A 1 73 ? -22.993 5.263 17.826 1.00 93.62 73 TYR A CA 1
ATOM 541 C C . TYR A 1 73 ? -24.345 5.742 17.271 1.00 93.62 73 TYR A C 1
ATOM 543 O O . TYR A 1 73 ? -25.061 6.472 17.951 1.00 93.62 73 TYR A O 1
ATOM 551 N N . ARG A 1 74 ? -24.766 5.281 16.086 1.00 93.38 74 ARG A N 1
ATOM 552 C CA . ARG A 1 74 ? -26.064 5.658 15.499 1.00 93.38 74 ARG A CA 1
ATOM 553 C C . ARG A 1 74 ? -27.255 5.211 16.346 1.00 93.38 74 ARG A C 1
ATOM 555 O O . ARG A 1 74 ? -28.281 5.880 16.329 1.00 93.38 74 ARG A O 1
ATOM 562 N N . ARG A 1 75 ? -27.142 4.082 17.053 1.00 91.25 75 ARG A N 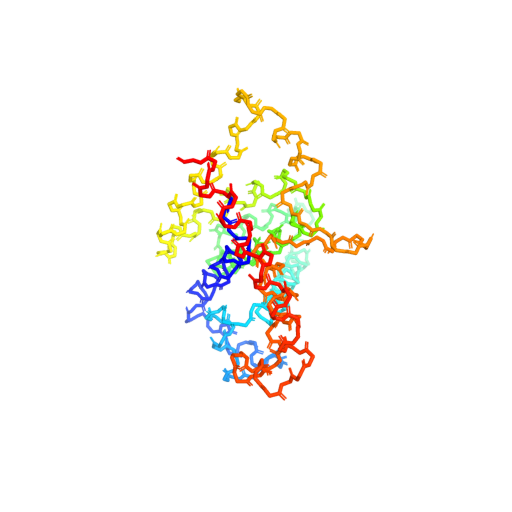1
ATOM 563 C CA . ARG A 1 75 ? -28.198 3.566 17.947 1.00 91.25 75 ARG A CA 1
ATOM 564 C C . ARG A 1 75 ? -28.316 4.362 19.245 1.00 91.25 75 ARG A C 1
ATOM 566 O O . ARG A 1 75 ? -29.389 4.392 19.835 1.00 91.25 75 ARG A O 1
ATOM 573 N N . THR A 1 76 ? -27.217 4.956 19.701 1.00 88.94 76 THR A N 1
ATOM 574 C CA . THR A 1 76 ? -27.127 5.661 20.990 1.00 88.94 76 THR A CA 1
ATOM 575 C C . THR A 1 76 ? -27.214 7.180 20.846 1.00 88.94 76 THR A C 1
ATOM 577 O O . THR A 1 76 ? -27.581 7.869 21.796 1.00 88.94 76 THR A O 1
ATOM 580 N N . CYS A 1 77 ? -26.913 7.716 19.663 1.00 84.31 77 CYS A N 1
ATOM 581 C CA . CYS A 1 77 ? -26.994 9.136 19.359 1.00 84.31 77 CYS A CA 1
ATOM 582 C C . CYS A 1 77 ? -28.426 9.535 18.967 1.00 84.31 77 CYS A C 1
ATOM 584 O O . CYS A 1 77 ? -29.056 8.889 18.131 1.00 84.31 77 CYS A O 1
ATOM 586 N N . GLY A 1 78 ? -28.943 10.620 19.550 1.00 79.75 78 GLY A N 1
ATOM 587 C CA . GLY A 1 78 ? -30.210 11.216 19.116 1.00 79.75 78 GLY A CA 1
ATOM 588 C C . GLY A 1 78 ? -30.130 11.738 17.675 1.00 79.75 78 GLY A C 1
ATOM 589 O O . GLY A 1 78 ? -29.067 12.156 17.216 1.00 79.75 78 GLY A O 1
ATOM 590 N N . THR A 1 79 ? -31.261 11.754 16.964 1.00 75.88 79 THR A N 1
ATOM 591 C CA . THR A 1 79 ? -31.346 12.122 15.534 1.00 75.88 79 THR A CA 1
ATOM 592 C C . THR A 1 79 ? -30.800 13.510 15.200 1.00 75.88 79 THR A C 1
ATOM 594 O O . THR A 1 79 ? -30.323 13.716 14.091 1.00 75.88 79 THR A O 1
ATOM 597 N N . GLU A 1 80 ? -30.831 14.448 16.147 1.00 76.38 80 GLU A N 1
ATOM 598 C CA . GLU A 1 80 ? -30.358 15.829 15.959 1.00 76.38 80 GLU A CA 1
ATOM 599 C C . GLU A 1 80 ? -28.825 15.953 15.913 1.00 76.38 80 GLU A C 1
ATOM 601 O O . GLU A 1 80 ? -28.305 16.894 15.323 1.00 76.38 80 GLU A O 1
ATOM 606 N N . ASN A 1 81 ? -28.096 14.987 16.484 1.00 81.12 81 ASN A N 1
ATOM 607 C CA . ASN A 1 81 ? -26.631 15.005 16.581 1.00 81.12 81 ASN A CA 1
ATOM 608 C C . ASN A 1 81 ? -25.958 13.951 15.690 1.00 81.12 81 ASN A C 1
ATOM 610 O O . ASN A 1 81 ? -24.763 13.687 15.839 1.00 81.12 81 ASN A O 1
ATOM 614 N N . LEU A 1 82 ? -26.717 13.324 14.785 1.00 89.94 82 LEU A N 1
ATOM 615 C CA . LEU A 1 82 ? -26.235 12.235 13.947 1.00 89.94 82 LEU A CA 1
ATOM 616 C C . LEU A 1 82 ? -25.265 12.754 12.878 1.00 89.94 82 LEU A C 1
ATOM 618 O O . LEU A 1 82 ? -25.659 13.412 11.917 1.00 89.94 82 LEU A O 1
ATOM 622 N N . GLN A 1 83 ? -23.989 12.415 13.025 1.00 92.19 83 GLN A N 1
ATOM 623 C CA . GLN A 1 83 ? -22.948 12.767 12.059 1.00 92.19 83 GLN A CA 1
ATOM 624 C C . GLN A 1 83 ? -22.805 11.696 10.971 1.00 92.19 83 GLN A C 1
ATOM 626 O O . GLN A 1 83 ? -23.131 10.526 11.192 1.00 92.19 83 GLN A O 1
ATOM 631 N N . SER A 1 84 ? -22.276 12.074 9.800 1.00 94.62 84 SER A N 1
ATOM 632 C CA . SER A 1 84 ? -21.844 11.107 8.780 1.00 94.62 84 SER A CA 1
ATOM 633 C C . SER A 1 84 ? -20.690 10.242 9.302 1.00 94.62 84 SER A C 1
ATOM 635 O O . SER A 1 84 ? -19.987 10.633 10.234 1.00 94.62 84 SER A O 1
ATOM 637 N N . PHE A 1 85 ? -20.475 9.073 8.690 1.00 94.88 85 PHE A N 1
ATOM 638 C CA . PHE A 1 85 ? -19.380 8.175 9.072 1.00 94.88 85 PHE A CA 1
ATOM 639 C C . PHE A 1 85 ? -18.018 8.876 9.032 1.00 94.88 85 PHE A C 1
ATOM 641 O O . PHE A 1 85 ? -17.231 8.707 9.955 1.00 94.88 85 PHE A O 1
ATOM 648 N N . ASP A 1 86 ? -17.760 9.694 8.009 1.00 95.00 86 ASP A N 1
ATOM 649 C CA . ASP A 1 86 ? -16.463 10.353 7.838 1.00 95.00 86 ASP A CA 1
ATOM 650 C C . ASP A 1 86 ? -16.200 11.392 8.934 1.00 95.00 86 ASP A C 1
ATOM 652 O O . ASP A 1 86 ? -15.123 11.402 9.527 1.00 95.00 86 ASP A O 1
ATOM 656 N N . LEU A 1 87 ? -17.202 12.218 9.262 1.00 95.12 87 LEU A N 1
ATOM 657 C CA . LEU A 1 87 ? -17.093 13.213 10.335 1.00 95.12 87 LEU A CA 1
ATOM 658 C C . LEU A 1 87 ? -16.962 12.547 11.706 1.00 95.12 87 LEU A C 1
ATOM 660 O O . LEU A 1 87 ? -16.123 12.946 12.514 1.00 95.12 87 LEU A O 1
ATOM 664 N N . TRP A 1 88 ? -17.755 11.501 11.950 1.00 95.94 88 TRP A N 1
ATOM 665 C CA . TRP A 1 88 ? -17.653 10.707 13.170 1.00 95.94 88 TRP A CA 1
ATOM 666 C C . TRP A 1 88 ? -16.277 10.044 13.291 1.00 95.94 88 TRP A C 1
ATOM 668 O O . TRP A 1 88 ? -15.652 10.113 14.343 1.00 95.94 88 TRP A O 1
ATOM 678 N N . SER A 1 89 ? -15.766 9.454 12.209 1.00 96.31 89 SER A N 1
ATOM 679 C CA . SER A 1 89 ? -14.461 8.792 12.193 1.00 96.31 89 SER A CA 1
ATOM 680 C C . SER A 1 89 ? -13.336 9.786 12.491 1.00 96.31 89 SER A C 1
ATOM 682 O O . SER A 1 89 ? -12.500 9.525 13.354 1.00 96.31 89 SER A O 1
ATOM 684 N N . GLN A 1 90 ? -13.357 10.975 11.875 1.00 95.81 90 GLN A N 1
ATOM 685 C CA . GLN A 1 90 ? -12.399 12.051 12.171 1.00 95.81 90 GLN A CA 1
ATOM 686 C C . GLN A 1 90 ? -12.451 12.489 13.640 1.00 95.81 90 GLN A C 1
ATOM 688 O O . GLN A 1 90 ? -11.406 12.640 14.277 1.00 95.81 90 GLN A O 1
ATOM 693 N N . LYS A 1 91 ? -13.657 12.632 14.200 1.00 95.38 91 LYS A N 1
ATOM 694 C CA . LYS A 1 91 ? -13.845 12.925 15.624 1.00 95.38 91 LYS A CA 1
ATOM 695 C C . LYS A 1 91 ? -13.233 11.825 16.498 1.00 95.38 91 LYS A C 1
ATOM 697 O O . LYS A 1 91 ? -12.424 12.121 17.376 1.00 95.38 91 LYS A O 1
ATOM 702 N N . MET A 1 92 ? -13.530 10.558 16.210 1.00 96.12 92 MET A N 1
ATOM 703 C CA . MET A 1 92 ? -13.006 9.417 16.969 1.00 96.12 92 MET A CA 1
ATOM 704 C C . MET A 1 92 ? -11.482 9.291 16.887 1.00 96.12 92 MET A C 1
ATOM 706 O O . MET A 1 92 ? -10.857 8.923 17.880 1.00 96.12 92 MET A O 1
ATOM 710 N N . VAL A 1 93 ? -10.865 9.640 15.752 1.00 97.06 93 VAL A N 1
ATOM 711 C CA . VAL A 1 93 ? -9.397 9.724 15.624 1.00 97.06 93 VAL A CA 1
ATOM 712 C C . VAL A 1 93 ? -8.807 10.745 16.604 1.00 97.06 93 VAL A C 1
ATOM 714 O O . VAL A 1 93 ? -7.719 10.516 17.128 1.00 97.06 93 VAL A O 1
ATOM 717 N N . SER A 1 94 ? -9.507 11.849 16.878 1.00 95.88 94 SER A N 1
ATOM 718 C CA . SER A 1 94 ? -9.033 12.878 17.814 1.00 95.88 94 SER A CA 1
ATOM 719 C C . SER A 1 94 ? -9.310 12.557 19.287 1.00 95.88 94 SER A C 1
ATOM 721 O O . SER A 1 94 ? -8.524 12.933 20.153 1.00 95.88 94 SER A O 1
ATOM 723 N N . GLU A 1 95 ? -10.396 11.838 19.580 1.00 95.94 95 GLU A N 1
ATOM 724 C CA . GLU A 1 95 ? -10.872 11.616 20.953 1.00 95.94 95 GLU A CA 1
ATOM 725 C C . GLU A 1 95 ? -10.462 10.258 21.538 1.00 95.94 95 GLU A C 1
ATOM 727 O O . GLU A 1 95 ? -10.345 10.117 22.755 1.00 95.94 95 GLU A O 1
ATOM 732 N N . CYS A 1 96 ? -10.237 9.243 20.698 1.00 96.75 96 CYS A N 1
ATOM 733 C CA . CYS A 1 96 ? -9.940 7.882 21.135 1.00 96.75 96 CYS A CA 1
ATOM 734 C C . CYS A 1 96 ? -8.574 7.416 20.597 1.00 96.75 96 CYS A C 1
ATOM 736 O O . CYS A 1 96 ? -8.464 7.062 19.419 1.00 96.75 96 CYS A O 1
ATOM 738 N N . PRO A 1 97 ? -7.533 7.324 21.451 1.00 96.19 97 PRO A N 1
ATOM 739 C CA . PRO A 1 97 ? -6.198 6.888 21.032 1.00 96.19 97 PRO A CA 1
ATOM 740 C C . PRO A 1 97 ? -6.181 5.508 20.363 1.00 96.19 97 PRO A C 1
ATOM 742 O O . PRO A 1 97 ? -5.471 5.300 19.381 1.00 96.19 97 PRO A O 1
ATOM 745 N N . GLN A 1 98 ? -7.005 4.572 20.846 1.00 93.75 98 GLN A N 1
ATOM 746 C CA . GLN A 1 98 ? -7.120 3.238 20.254 1.00 93.75 98 GLN A CA 1
ATOM 747 C C . GLN A 1 98 ? -7.747 3.289 18.855 1.00 93.75 98 GLN A C 1
ATOM 749 O O . GLN A 1 98 ? -7.255 2.624 17.943 1.00 93.75 98 GLN A O 1
ATOM 754 N N . PHE A 1 99 ? -8.796 4.095 18.660 1.00 96.12 99 PHE A N 1
ATOM 755 C CA . PHE A 1 99 ? -9.389 4.297 17.338 1.00 96.12 99 PHE A CA 1
ATOM 756 C C . PHE A 1 99 ? -8.382 4.947 16.384 1.00 96.12 99 PHE A C 1
ATOM 758 O O . PHE A 1 99 ? -8.229 4.491 15.254 1.00 96.12 99 PHE A O 1
ATOM 765 N N . CYS A 1 100 ? -7.649 5.960 16.856 1.00 96.56 100 CYS A N 1
ATOM 766 C CA . CYS A 1 100 ? -6.587 6.620 16.098 1.00 96.56 100 CYS A CA 1
ATOM 767 C C . CYS A 1 100 ? -5.527 5.625 15.606 1.00 96.56 100 CYS A C 1
ATOM 769 O O . CYS A 1 100 ? -5.203 5.612 14.416 1.00 96.56 100 CYS A O 1
ATOM 771 N N . TYR A 1 101 ? -5.034 4.756 16.495 1.00 95.75 101 TYR A N 1
ATOM 772 C CA . TYR A 1 101 ? -4.046 3.734 16.152 1.00 95.75 101 TYR A CA 1
ATOM 773 C C . TYR A 1 101 ? -4.561 2.784 15.064 1.00 95.75 101 TYR A C 1
ATOM 775 O O . TYR A 1 101 ? -3.945 2.667 14.007 1.00 95.75 101 TYR A O 1
ATOM 783 N N . TRP A 1 102 ? -5.725 2.159 15.265 1.00 95.50 102 TRP A N 1
ATOM 784 C CA . TRP A 1 102 ? -6.269 1.202 14.294 1.00 95.50 102 TRP A CA 1
ATOM 785 C C . TRP A 1 102 ? -6.714 1.855 12.982 1.00 95.50 102 TRP A C 1
ATOM 787 O O . TRP A 1 102 ? -6.642 1.225 11.928 1.00 95.50 102 TRP A O 1
ATOM 797 N N . ASN A 1 103 ? -7.108 3.129 13.013 1.00 96.56 103 ASN A N 1
ATOM 798 C CA . ASN A 1 103 ? -7.359 3.896 11.799 1.00 96.56 103 ASN A CA 1
ATOM 799 C C . ASN A 1 103 ? -6.065 4.133 11.002 1.00 96.56 103 ASN A C 1
ATOM 801 O O . ASN A 1 103 ? -6.073 3.988 9.782 1.00 96.56 103 ASN A O 1
ATOM 805 N N . LYS A 1 104 ? -4.946 4.444 11.674 1.00 96.00 104 LYS A N 1
ATOM 806 C CA . LYS A 1 1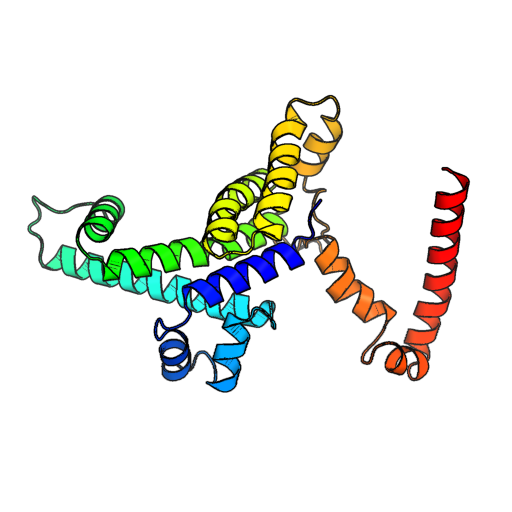04 ? -3.625 4.532 11.027 1.00 96.00 104 LYS A CA 1
ATOM 807 C C . LYS A 1 104 ? -3.194 3.189 10.439 1.00 96.00 104 LYS A C 1
ATOM 809 O O . LYS A 1 104 ? -2.713 3.175 9.311 1.00 96.00 104 LYS A O 1
ATOM 814 N N . VAL A 1 105 ? -3.424 2.080 11.153 1.00 95.50 105 VAL A N 1
ATOM 815 C CA . VAL A 1 105 ? -3.194 0.727 10.613 1.00 95.50 105 VAL A CA 1
ATOM 816 C C . VAL A 1 105 ? -3.997 0.534 9.329 1.00 95.50 105 VAL A C 1
ATOM 818 O O . VAL A 1 105 ? -3.417 0.195 8.309 1.00 95.50 105 VAL A O 1
ATOM 821 N N . LEU A 1 106 ? -5.305 0.811 9.334 1.00 96.38 106 LEU A N 1
ATOM 822 C CA . LEU A 1 106 ? -6.143 0.655 8.140 1.00 96.38 106 LEU A CA 1
ATOM 823 C C . LEU A 1 106 ? -5.659 1.516 6.961 1.00 96.38 106 LEU A C 1
ATOM 825 O O . LEU A 1 106 ? -5.635 1.048 5.826 1.00 96.38 106 LEU A O 1
ATOM 829 N N . GLN A 1 107 ? -5.257 2.764 7.215 1.00 95.31 107 GLN A N 1
ATOM 830 C CA . GLN A 1 107 ? -4.690 3.634 6.178 1.00 95.31 107 GLN A CA 1
ATOM 831 C C . GLN A 1 107 ? -3.411 3.041 5.581 1.00 95.31 107 GLN A C 1
ATOM 833 O O . GLN A 1 107 ? -3.265 3.024 4.360 1.00 95.31 107 GLN A O 1
ATOM 838 N N . LEU A 1 108 ? -2.519 2.529 6.431 1.00 95.44 108 LEU A N 1
ATOM 839 C CA . LEU A 1 108 ? -1.265 1.910 6.017 1.00 95.44 108 LEU A CA 1
ATOM 840 C C . LEU A 1 108 ? -1.499 0.599 5.242 1.00 95.44 108 LEU A C 1
ATOM 842 O O . LEU A 1 108 ? -0.872 0.389 4.208 1.00 95.44 108 LEU A O 1
ATOM 846 N N . GLU A 1 109 ? -2.454 -0.227 5.673 1.00 94.50 109 GLU A N 1
ATOM 847 C CA . GLU A 1 109 ? -2.867 -1.476 5.010 1.00 94.50 109 GLU A CA 1
ATOM 848 C C . GLU A 1 109 ? -3.474 -1.242 3.615 1.00 94.50 109 GLU A C 1
ATOM 850 O O . GLU A 1 109 ? -3.348 -2.078 2.722 1.00 94.50 109 GLU A O 1
ATOM 855 N N . CYS A 1 110 ? -4.107 -0.088 3.384 1.00 95.25 110 CYS A N 1
ATOM 856 C CA . CYS A 1 110 ? -4.663 0.269 2.077 1.00 95.25 110 CYS A CA 1
ATOM 857 C C . CYS A 1 110 ? -3.598 0.683 1.046 1.00 95.25 110 CYS A C 1
ATOM 859 O O . CYS A 1 110 ? -3.848 0.559 -0.155 1.00 95.25 110 CYS A O 1
ATOM 861 N N . LEU A 1 111 ? -2.422 1.154 1.477 1.00 96.06 111 LEU A N 1
ATOM 862 C CA . LEU A 1 111 ? -1.349 1.583 0.571 1.00 96.06 111 LEU A CA 1
ATOM 863 C C . LEU A 1 111 ? -0.823 0.465 -0.344 1.00 96.06 111 LEU A C 1
ATOM 865 O O . LEU A 1 111 ? -0.798 0.693 -1.555 1.00 96.06 111 LEU A O 1
ATOM 869 N N . PRO A 1 112 ? -0.450 -0.740 0.140 1.00 92.81 112 PRO A N 1
ATOM 870 C CA . PRO A 1 112 ? -0.008 -1.813 -0.753 1.00 92.81 112 PRO A CA 1
ATOM 871 C C . PRO A 1 112 ? -1.119 -2.243 -1.709 1.00 92.81 112 PRO A C 1
ATOM 873 O O . PRO A 1 112 ? -0.843 -2.540 -2.866 1.00 92.81 112 PRO A O 1
ATOM 876 N N . LEU A 1 113 ? -2.382 -2.211 -1.274 1.00 92.75 113 LEU A N 1
ATOM 877 C CA . LEU A 1 113 ? -3.520 -2.558 -2.129 1.00 92.75 113 LEU A CA 1
ATOM 878 C C . LEU A 1 113 ? -3.693 -1.554 -3.269 1.00 92.75 113 LEU A C 1
ATOM 880 O O . LEU A 1 113 ? -3.865 -1.959 -4.418 1.00 92.75 113 LEU A O 1
ATOM 884 N N . ALA A 1 114 ? -3.613 -0.255 -2.970 1.00 96.00 114 ALA A N 1
ATOM 885 C CA . ALA A 1 114 ? -3.652 0.800 -3.979 1.00 96.00 114 ALA A CA 1
ATOM 886 C C . ALA A 1 114 ? -2.448 0.716 -4.929 1.00 96.00 114 ALA A C 1
ATOM 888 O O . ALA A 1 114 ? -2.610 0.864 -6.142 1.00 96.00 114 ALA A O 1
ATOM 889 N N . PHE A 1 115 ? -1.267 0.401 -4.393 1.00 95.94 115 PHE A N 1
ATOM 890 C CA . PHE A 1 115 ? -0.034 0.284 -5.161 1.00 95.94 115 PHE A CA 1
ATOM 891 C 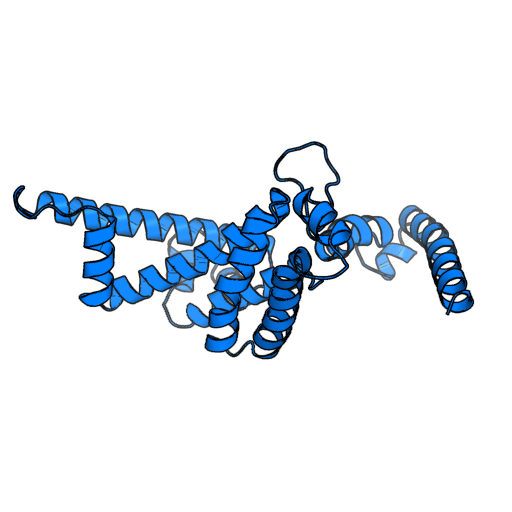C . PHE A 1 115 ? -0.115 -0.880 -6.151 1.00 95.94 115 PHE A C 1
ATOM 893 O O . PHE A 1 115 ? 0.011 -0.666 -7.356 1.00 95.94 115 PHE A O 1
ATOM 900 N N . ILE A 1 116 ? -0.449 -2.083 -5.677 1.00 93.38 116 ILE A N 1
ATOM 901 C CA . ILE A 1 116 ? -0.635 -3.272 -6.521 1.00 93.38 116 ILE A CA 1
ATOM 902 C C . ILE A 1 116 ? -1.717 -3.018 -7.572 1.00 93.38 116 ILE A C 1
ATOM 904 O O . ILE A 1 116 ? -1.511 -3.286 -8.757 1.00 93.38 116 ILE A O 1
ATOM 908 N N . ARG A 1 117 ? -2.855 -2.442 -7.163 1.00 94.94 117 ARG A N 1
ATOM 909 C CA . ARG A 1 117 ? -3.954 -2.098 -8.071 1.00 94.94 117 ARG A CA 1
ATOM 910 C C . ARG A 1 117 ? -3.495 -1.153 -9.178 1.00 94.94 117 ARG A C 1
ATOM 912 O O . ARG A 1 117 ? -3.839 -1.376 -10.334 1.00 94.94 117 ARG A O 1
ATOM 919 N N . SER A 1 118 ? -2.710 -0.127 -8.847 1.00 96.56 118 SER A N 1
ATOM 920 C CA . SER A 1 118 ? -2.199 0.825 -9.837 1.00 96.56 118 SER A CA 1
ATOM 921 C C . SER A 1 118 ? -1.371 0.145 -10.926 1.00 96.56 118 SER A C 1
ATOM 923 O O . SER A 1 118 ? -1.484 0.497 -12.098 1.00 96.56 118 SER A O 1
ATOM 925 N N . GLN A 1 119 ? -0.604 -0.883 -10.562 1.00 95.06 119 GLN A N 1
ATOM 926 C CA . GLN A 1 119 ? 0.204 -1.643 -11.507 1.00 95.06 119 GLN A CA 1
ATOM 927 C C . GLN A 1 119 ? -0.649 -2.616 -12.317 1.00 95.06 119 GLN A C 1
ATOM 929 O O . GLN A 1 119 ? -0.534 -2.645 -13.537 1.00 95.06 119 GLN A O 1
ATOM 934 N N . GLN A 1 120 ? -1.549 -3.353 -11.664 1.00 94.06 120 GLN A N 1
ATOM 935 C CA . GLN A 1 120 ? -2.462 -4.296 -12.313 1.00 94.06 120 GLN A CA 1
ATOM 936 C C . GLN A 1 120 ? -3.387 -3.620 -13.330 1.00 94.06 120 GLN A C 1
ATOM 938 O O . GLN A 1 120 ? -3.678 -4.201 -14.379 1.00 94.06 120 GLN A O 1
ATOM 943 N N . GLU A 1 121 ? -3.832 -2.396 -13.037 1.00 95.56 121 GLU A N 1
ATOM 944 C CA . GLU A 1 121 ? -4.642 -1.555 -13.928 1.00 95.56 121 GLU A CA 1
ATOM 945 C C . GLU A 1 121 ? -3.817 -0.772 -14.956 1.00 95.56 121 GLU A C 1
ATOM 947 O O . GLU A 1 121 ? -4.408 -0.113 -15.809 1.00 95.56 121 GLU A O 1
ATOM 952 N N . ALA A 1 122 ? -2.483 -0.806 -14.872 1.00 95.56 122 ALA A N 1
ATOM 953 C CA . ALA A 1 122 ? -1.599 0.083 -15.626 1.00 95.56 122 ALA A CA 1
ATOM 954 C C . ALA A 1 122 ? -1.995 1.572 -15.484 1.00 95.56 122 ALA A C 1
ATOM 956 O O . ALA A 1 122 ? -1.921 2.360 -16.428 1.00 95.56 122 ALA A O 1
ATOM 957 N N . ASN A 1 123 ? -2.439 1.960 -14.286 1.00 96.75 123 ASN A N 1
ATOM 958 C CA . ASN A 1 123 ? -2.932 3.291 -13.961 1.00 96.75 123 ASN A CA 1
ATOM 959 C C . ASN A 1 123 ? -1.797 4.170 -13.424 1.00 96.75 123 ASN A C 1
ATOM 961 O O . ASN A 1 123 ? -1.474 4.147 -12.234 1.00 96.75 123 ASN A O 1
ATOM 965 N N . TYR A 1 124 ? -1.217 4.967 -14.320 1.00 96.00 124 TYR A N 1
ATOM 966 C CA . TYR A 1 124 ? -0.084 5.838 -14.019 1.00 96.00 124 TYR A CA 1
ATOM 967 C C . TYR A 1 124 ? -0.375 6.863 -12.914 1.00 96.00 124 TYR A C 1
ATOM 969 O O . TYR A 1 124 ? 0.418 7.028 -11.990 1.00 96.00 124 TYR A O 1
ATOM 977 N N . THR A 1 125 ? -1.533 7.525 -12.967 1.00 96.56 125 THR A N 1
ATOM 978 C CA . THR A 1 125 ? -1.900 8.552 -11.983 1.00 96.56 125 THR A CA 1
ATOM 979 C C . THR A 1 125 ? -2.025 7.961 -10.583 1.00 96.56 125 THR A C 1
ATOM 981 O O . THR A 1 125 ? -1.474 8.515 -9.634 1.00 96.56 125 THR A O 1
ATOM 984 N N . LEU A 1 126 ? -2.698 6.812 -10.454 1.00 97.38 126 LEU A N 1
ATOM 985 C CA . LEU A 1 126 ? -2.821 6.122 -9.169 1.00 97.38 126 LEU A CA 1
ATOM 986 C C . LEU A 1 126 ? -1.458 5.630 -8.664 1.00 97.38 126 LEU A C 1
ATOM 988 O O . LEU A 1 126 ? -1.208 5.665 -7.460 1.00 97.38 126 LEU A O 1
ATOM 992 N N . TYR A 1 127 ? -0.577 5.197 -9.570 1.00 97.19 127 TYR A N 1
ATOM 993 C CA . TYR A 1 127 ? 0.768 4.738 -9.227 1.00 97.19 127 TYR A CA 1
ATOM 994 C C . TYR A 1 127 ? 1.588 5.862 -8.587 1.00 97.19 127 TYR A C 1
ATOM 996 O O . TYR A 1 127 ? 2.071 5.692 -7.468 1.00 97.19 127 TYR A O 1
ATOM 1004 N N . VAL A 1 128 ? 1.654 7.035 -9.228 1.00 96.75 128 VAL A N 1
ATOM 1005 C CA . VAL A 1 128 ? 2.366 8.209 -8.688 1.00 96.75 128 VAL A CA 1
ATOM 1006 C C . VAL A 1 128 ? 1.757 8.659 -7.359 1.00 96.75 128 VAL A C 1
ATOM 1008 O O . VAL A 1 128 ? 2.480 8.772 -6.376 1.00 96.75 128 VAL A O 1
ATOM 1011 N N . GLN A 1 129 ? 0.429 8.806 -7.279 1.00 97.56 129 GLN A N 1
ATOM 1012 C CA . GLN A 1 129 ? -0.254 9.199 -6.035 1.00 97.56 129 GLN A CA 1
ATOM 1013 C C . GLN A 1 129 ? 0.037 8.245 -4.872 1.00 97.56 129 GLN A C 1
ATOM 1015 O O . GLN A 1 129 ? 0.208 8.673 -3.729 1.00 97.56 129 GLN A O 1
ATOM 1020 N N . THR A 1 130 ? 0.086 6.942 -5.153 1.00 97.19 130 THR A N 1
ATOM 1021 C CA . THR A 1 130 ? 0.369 5.949 -4.118 1.00 97.19 130 THR A CA 1
ATOM 1022 C C . THR A 1 130 ? 1.834 6.000 -3.690 1.00 97.19 130 THR A C 1
ATOM 1024 O O . THR A 1 130 ? 2.105 5.896 -2.496 1.00 97.19 130 THR A O 1
ATOM 1027 N N . LEU A 1 131 ? 2.778 6.230 -4.613 1.00 97.19 131 LEU A N 1
ATOM 1028 C CA . LEU A 1 131 ? 4.185 6.467 -4.266 1.00 97.19 131 LEU A CA 1
ATOM 1029 C C . LEU A 1 131 ? 4.339 7.674 -3.333 1.00 97.19 131 LEU A C 1
ATOM 1031 O O . LEU A 1 131 ? 4.968 7.538 -2.280 1.00 97.19 131 LEU A O 1
ATOM 1035 N N . THR A 1 132 ? 3.695 8.804 -3.651 1.00 97.50 132 THR A N 1
ATOM 1036 C CA . THR A 1 132 ? 3.682 10.000 -2.792 1.00 97.50 132 THR A CA 1
ATOM 1037 C C . THR A 1 132 ? 3.192 9.665 -1.380 1.00 97.50 132 THR A C 1
ATOM 1039 O O . THR A 1 132 ? 3.761 10.121 -0.390 1.00 97.50 132 THR A O 1
ATOM 1042 N N . ALA A 1 133 ? 2.151 8.832 -1.269 1.00 97.56 133 ALA A N 1
ATOM 1043 C CA . ALA A 1 133 ? 1.583 8.428 0.013 1.00 97.56 133 ALA A CA 1
ATOM 1044 C C . ALA A 1 133 ? 2.454 7.420 0.789 1.00 97.56 133 ALA A C 1
ATOM 1046 O O . ALA A 1 133 ? 2.394 7.398 2.017 1.00 97.56 133 ALA A O 1
ATOM 1047 N N . ILE A 1 134 ? 3.263 6.601 0.108 1.00 97.12 134 ILE A N 1
ATOM 1048 C CA . ILE A 1 134 ? 4.160 5.604 0.720 1.00 97.12 134 ILE A CA 1
ATOM 1049 C C . ILE A 1 134 ? 5.411 6.253 1.331 1.00 97.12 134 ILE A C 1
ATOM 1051 O O . ILE A 1 134 ? 5.860 5.828 2.397 1.00 97.12 134 ILE A O 1
ATOM 1055 N N . ILE A 1 135 ? 5.978 7.277 0.683 1.00 97.00 135 ILE A N 1
ATOM 1056 C CA . ILE A 1 135 ? 7.263 7.891 1.073 1.00 97.00 135 ILE A CA 1
ATOM 1057 C C . ILE A 1 135 ? 7.317 8.309 2.559 1.00 97.00 135 ILE A C 1
ATOM 1059 O O . ILE A 1 135 ? 8.284 7.935 3.233 1.00 97.00 135 ILE A O 1
ATOM 1063 N N . PRO A 1 136 ? 6.311 9.010 3.127 1.00 97.12 136 PRO A N 1
ATOM 1064 C CA . PRO A 1 136 ? 6.337 9.397 4.538 1.00 97.12 136 PRO A CA 1
ATOM 1065 C C . PRO A 1 136 ? 6.410 8.204 5.494 1.00 97.12 136 PRO A C 1
ATOM 1067 O O . PRO A 1 136 ? 7.072 8.288 6.526 1.00 97.12 136 PRO A O 1
ATOM 1070 N N . TRP A 1 137 ? 5.769 7.085 5.150 1.00 96.94 137 TRP A N 1
ATOM 1071 C CA . TRP A 1 137 ? 5.796 5.869 5.964 1.00 96.94 137 TRP A CA 1
ATOM 1072 C C . TRP A 1 137 ? 7.146 5.168 5.910 1.00 96.94 137 TRP A C 1
ATOM 1074 O O . TRP A 1 137 ? 7.633 4.713 6.941 1.00 96.94 137 TRP A O 1
ATOM 1084 N N . MET A 1 138 ? 7.779 5.135 4.735 1.00 95.94 138 MET A N 1
ATOM 1085 C CA . MET A 1 138 ? 9.137 4.603 4.590 1.00 95.94 138 MET A CA 1
ATOM 1086 C C . MET A 1 138 ? 10.116 5.364 5.484 1.00 95.94 138 MET A C 1
ATOM 1088 O O . MET A 1 138 ? 10.929 4.751 6.169 1.00 95.94 138 MET A O 1
ATOM 1092 N N . LEU A 1 139 ? 10.005 6.695 5.524 1.00 96.44 139 LEU A N 1
ATOM 1093 C CA . LEU A 1 139 ? 10.833 7.524 6.396 1.00 96.44 139 LEU A CA 1
ATOM 1094 C C . LEU A 1 139 ? 10.503 7.304 7.879 1.00 96.44 139 LEU A C 1
ATOM 1096 O O . LEU A 1 139 ? 11.412 7.132 8.686 1.00 96.44 139 LEU A O 1
ATOM 1100 N N . ALA A 1 140 ? 9.215 7.296 8.238 1.00 95.81 140 ALA A N 1
ATOM 1101 C CA . ALA A 1 140 ? 8.771 7.147 9.624 1.00 95.81 140 ALA A CA 1
ATOM 1102 C C . ALA A 1 140 ? 9.160 5.795 10.246 1.00 95.81 140 ALA A C 1
ATOM 1104 O O . ALA A 1 140 ? 9.358 5.725 11.457 1.00 95.81 140 ALA A O 1
ATOM 1105 N N . MET A 1 141 ? 9.279 4.747 9.428 1.00 95.00 141 MET A N 1
ATOM 1106 C CA . MET A 1 141 ? 9.626 3.388 9.857 1.00 95.00 141 MET A CA 1
ATOM 1107 C C . MET A 1 141 ? 11.105 3.029 9.619 1.00 95.00 141 MET A C 1
ATOM 1109 O O . MET A 1 141 ? 11.445 1.853 9.598 1.00 95.00 141 MET A O 1
ATOM 1113 N N . ASP A 1 142 ? 11.983 4.021 9.430 1.00 94.81 142 ASP A N 1
ATOM 1114 C CA . ASP A 1 142 ? 13.441 3.856 9.260 1.00 94.81 142 ASP A CA 1
ATOM 1115 C C . ASP A 1 142 ? 13.887 3.068 8.006 1.00 94.81 142 ASP A C 1
ATOM 1117 O O . ASP A 1 142 ? 15.022 2.607 7.879 1.00 94.81 142 ASP A O 1
ATOM 1121 N N . HIS A 1 143 ? 13.032 2.988 6.983 1.00 94.00 143 HIS A N 1
ATOM 1122 C CA . HIS A 1 143 ? 13.394 2.460 5.660 1.00 94.00 143 HIS A CA 1
ATOM 1123 C C . HIS A 1 143 ? 14.034 3.564 4.801 1.00 94.00 143 HIS A C 1
ATOM 1125 O O . HIS A 1 143 ? 13.614 3.831 3.672 1.00 94.00 143 HIS A O 1
ATOM 1131 N N . TYR A 1 144 ? 15.065 4.233 5.334 1.00 93.75 144 TYR A N 1
ATOM 1132 C CA . TYR A 1 144 ? 15.613 5.483 4.782 1.00 93.75 144 TYR A CA 1
ATOM 1133 C C . TYR A 1 144 ? 16.126 5.360 3.339 1.00 93.75 144 TYR A C 1
ATOM 1135 O O . TYR A 1 144 ? 15.997 6.300 2.553 1.00 93.75 144 TYR A O 1
ATOM 1143 N N . HIS A 1 145 ? 16.690 4.207 2.964 1.00 94.00 145 HIS A N 1
ATOM 1144 C CA . HIS A 1 145 ? 17.129 3.957 1.590 1.00 94.00 145 HIS A CA 1
ATOM 1145 C C . HIS A 1 145 ? 15.953 3.978 0.613 1.00 94.00 145 HIS A C 1
ATOM 1147 O O . HIS A 1 145 ? 16.049 4.610 -0.438 1.00 94.00 145 HIS A O 1
ATOM 1153 N N . TYR A 1 146 ? 14.842 3.334 0.978 1.00 95.12 146 TYR A N 1
ATOM 1154 C CA . TYR A 1 146 ? 13.624 3.370 0.177 1.00 95.12 146 TYR A CA 1
ATOM 1155 C C . TYR A 1 146 ? 13.017 4.762 0.179 1.00 95.12 146 TYR A C 1
ATOM 1157 O O . TYR A 1 146 ? 12.704 5.252 -0.894 1.00 95.12 146 TYR A O 1
ATOM 1165 N N . ALA A 1 147 ? 12.928 5.432 1.331 1.00 95.94 147 ALA A N 1
ATOM 1166 C CA . ALA A 1 147 ? 12.420 6.801 1.399 1.00 95.94 147 ALA A CA 1
ATOM 1167 C C . ALA A 1 147 ? 13.183 7.730 0.440 1.00 95.94 147 ALA A C 1
ATOM 1169 O O . ALA A 1 147 ? 12.573 8.382 -0.399 1.00 95.94 147 ALA A O 1
ATOM 1170 N N . ARG A 1 148 ? 14.522 7.718 0.487 1.00 96.44 148 ARG A N 1
ATOM 1171 C CA . ARG A 1 148 ? 15.371 8.552 -0.374 1.00 96.44 148 ARG A CA 1
ATOM 1172 C C . ARG A 1 148 ? 15.167 8.265 -1.863 1.00 96.44 148 ARG A C 1
ATOM 1174 O O . ARG A 1 148 ? 14.980 9.200 -2.635 1.00 96.44 148 ARG A O 1
ATOM 1181 N N . TRP A 1 149 ? 15.258 7.001 -2.275 1.00 96.62 149 TRP A N 1
ATOM 1182 C CA . TRP A 1 149 ? 15.188 6.646 -3.697 1.00 96.62 149 TRP A CA 1
ATOM 1183 C C . TRP A 1 149 ? 13.769 6.713 -4.256 1.00 96.62 149 TRP A C 1
ATOM 1185 O O . TRP A 1 149 ? 13.606 7.056 -5.424 1.00 96.62 149 TRP A O 1
ATOM 1195 N N . LEU A 1 150 ? 12.750 6.452 -3.432 1.00 96.25 150 LEU A N 1
ATOM 1196 C CA . LEU A 1 150 ? 11.358 6.651 -3.817 1.00 96.25 150 LEU A CA 1
ATOM 1197 C C . LEU A 1 150 ? 11.038 8.126 -4.012 1.00 96.25 150 LEU A C 1
ATOM 1199 O O . LEU A 1 150 ? 10.345 8.424 -4.971 1.00 96.25 150 LEU A O 1
ATOM 1203 N N . THR A 1 151 ? 11.562 9.034 -3.182 1.00 97.25 151 THR A N 1
ATOM 1204 C CA . THR A 1 151 ? 11.385 10.476 -3.411 1.00 97.25 151 THR A CA 1
ATOM 1205 C C . THR A 1 151 ? 11.962 10.902 -4.756 1.00 97.25 151 THR A C 1
ATOM 1207 O O . THR A 1 151 ? 11.268 11.563 -5.513 1.00 97.25 151 THR A O 1
ATOM 1210 N N . VAL A 1 152 ? 13.191 10.484 -5.088 1.00 96.56 152 VAL A N 1
ATOM 1211 C CA . VAL A 1 152 ? 13.799 10.803 -6.396 1.00 96.56 152 VAL A CA 1
ATOM 1212 C C . VAL A 1 152 ? 12.954 10.234 -7.534 1.00 96.56 152 VAL A C 1
ATOM 1214 O O . VAL A 1 152 ? 12.555 10.962 -8.431 1.00 96.56 152 VAL A O 1
ATOM 1217 N N . HIS A 1 153 ? 12.621 8.943 -7.457 1.00 95.25 153 HIS A N 1
ATOM 1218 C CA . HIS A 1 153 ? 11.819 8.267 -8.477 1.00 95.25 153 HIS A CA 1
ATOM 1219 C C . HIS A 1 153 ? 10.434 8.907 -8.646 1.00 95.25 153 HIS A C 1
ATOM 1221 O O . HIS A 1 153 ? 9.948 9.039 -9.760 1.00 95.25 153 HIS A O 1
ATOM 1227 N N . GLU A 1 154 ? 9.786 9.308 -7.557 1.00 96.19 154 GLU A N 1
ATOM 1228 C CA . GLU A 1 154 ? 8.472 9.944 -7.586 1.00 96.19 154 GLU A CA 1
ATOM 1229 C C . GLU A 1 154 ? 8.527 11.363 -8.161 1.00 96.19 154 GLU A C 1
ATOM 1231 O O . GLU A 1 154 ? 7.696 11.685 -9.010 1.00 96.19 154 GLU A O 1
ATOM 1236 N N . THR A 1 155 ? 9.534 12.160 -7.790 1.00 95.25 155 THR A N 1
ATOM 1237 C CA . THR A 1 155 ? 9.777 13.489 -8.370 1.00 95.25 155 THR A CA 1
ATOM 1238 C C . THR A 1 155 ? 10.034 13.397 -9.872 1.00 95.25 155 THR A C 1
ATOM 1240 O O . THR A 1 155 ? 9.340 14.070 -10.631 1.00 95.25 155 THR A O 1
ATOM 1243 N N . ASP A 1 156 ? 10.909 12.487 -10.318 1.00 93.94 156 ASP A N 1
ATOM 1244 C CA . ASP A 1 156 ? 11.166 12.269 -11.748 1.00 93.94 156 ASP A CA 1
ATOM 1245 C C . ASP A 1 156 ? 9.855 11.976 -12.503 1.00 93.94 156 ASP A C 1
ATOM 1247 O O . ASP A 1 156 ? 9.592 12.537 -13.565 1.00 93.94 156 ASP A O 1
ATOM 1251 N N . LEU A 1 157 ? 8.984 11.126 -11.939 1.00 94.38 157 LEU A N 1
ATOM 1252 C CA . LEU A 1 157 ? 7.681 10.798 -12.530 1.00 94.38 157 LEU A CA 1
ATOM 1253 C C . LEU A 1 157 ? 6.716 11.994 -12.572 1.00 94.38 157 LEU A C 1
ATOM 1255 O O . LEU A 1 157 ? 5.952 12.138 -13.534 1.00 94.38 157 LEU A O 1
ATOM 1259 N N . GLN A 1 158 ? 6.720 12.849 -11.551 1.00 93.38 158 GLN A N 1
ATOM 1260 C CA . GLN A 1 158 ? 5.908 14.067 -11.541 1.00 93.38 158 GLN A CA 1
ATOM 1261 C C . GLN A 1 158 ? 6.399 15.115 -12.548 1.00 93.38 158 GLN A C 1
ATOM 1263 O O . GLN A 1 158 ? 5.583 15.890 -13.050 1.00 93.38 158 GLN A O 1
ATOM 1268 N N . GLU A 1 159 ? 7.697 15.133 -12.853 1.00 92.38 159 GLU A N 1
ATOM 1269 C CA . GLU A 1 159 ? 8.325 16.090 -13.772 1.00 92.38 159 GLU A CA 1
ATOM 1270 C C . GLU A 1 159 ? 8.214 15.677 -15.249 1.00 92.38 159 GLU A C 1
ATOM 1272 O O . GLU A 1 159 ? 8.183 16.547 -16.123 1.00 92.38 159 GLU A O 1
ATOM 1277 N N . LEU A 1 160 ? 7.994 14.385 -15.540 1.00 90.94 160 LEU A N 1
ATOM 1278 C CA . LEU A 1 160 ? 7.796 13.863 -16.904 1.00 90.94 160 LEU A CA 1
ATOM 1279 C C . LEU A 1 160 ? 6.833 14.669 -17.813 1.00 90.94 160 LEU A C 1
ATOM 1281 O O . LEU A 1 160 ? 7.096 14.737 -19.016 1.00 90.94 160 LEU A O 1
ATOM 1285 N N . PRO A 1 161 ? 5.711 15.251 -17.335 1.00 88.19 161 PRO A N 1
ATOM 1286 C CA . PRO A 1 161 ? 4.834 16.077 -18.167 1.00 88.19 161 PRO A CA 1
ATOM 1287 C C . PRO A 1 161 ? 5.432 17.435 -18.566 1.00 88.19 161 PRO A C 1
ATOM 1289 O O . PRO A 1 161 ? 5.016 17.990 -19.583 1.00 88.19 161 PRO A O 1
ATOM 1292 N N . ASN A 1 162 ? 6.342 17.980 -17.755 1.00 84.00 162 ASN A N 1
ATOM 1293 C CA . ASN A 1 162 ? 6.914 19.322 -17.912 1.00 84.00 162 ASN A CA 1
ATOM 1294 C C . ASN A 1 162 ? 8.266 19.311 -18.646 1.00 84.00 162 ASN A C 1
ATOM 1296 O O . ASN A 1 162 ? 8.694 20.350 -19.148 1.00 84.00 162 ASN A O 1
ATOM 1300 N N . ASP A 1 163 ? 8.917 18.152 -18.721 1.00 70.00 163 ASP A N 1
ATOM 1301 C CA . ASP A 1 163 ? 10.220 17.976 -19.356 1.00 70.00 163 ASP A CA 1
ATOM 1302 C C . ASP A 1 163 ? 10.161 17.786 -20.880 1.00 70.00 163 ASP A C 1
ATOM 1304 O O . ASP A 1 163 ? 9.118 17.546 -21.490 1.00 70.00 163 ASP A O 1
ATOM 1308 N N . SER A 1 164 ? 11.336 17.811 -21.517 1.00 68.56 164 SER A N 1
ATOM 1309 C CA . SER A 1 164 ? 11.532 17.524 -22.949 1.00 68.56 164 SER A CA 1
ATOM 1310 C C . SER A 1 164 ? 11.174 16.085 -23.365 1.00 68.56 164 SER A C 1
ATOM 1312 O O . SER A 1 164 ? 11.240 15.754 -24.549 1.00 68.56 164 SER A O 1
ATOM 1314 N N . VAL A 1 165 ? 10.758 15.233 -22.418 1.00 78.81 165 VAL A N 1
ATOM 1315 C CA . VAL A 1 165 ? 10.503 13.795 -22.599 1.00 78.81 165 VAL A CA 1
ATOM 1316 C C . VAL A 1 165 ? 9.002 13.451 -22.539 1.00 78.81 165 VAL A C 1
ATOM 1318 O O . VAL A 1 165 ? 8.594 12.394 -22.053 1.00 78.81 165 VAL A O 1
ATOM 1321 N N . VAL A 1 166 ? 8.154 14.325 -23.092 1.00 85.38 166 VAL A N 1
ATOM 1322 C CA . VAL A 1 166 ? 6.682 14.166 -23.148 1.00 85.38 166 VAL A CA 1
ATOM 1323 C C . VAL A 1 166 ? 6.241 12.821 -23.743 1.00 85.38 166 VAL A C 1
ATOM 1325 O O . VAL A 1 166 ? 5.196 12.280 -23.369 1.00 85.38 166 VAL A O 1
ATOM 1328 N N . ASP A 1 167 ? 7.020 12.246 -24.660 1.00 89.88 167 ASP A N 1
ATOM 1329 C CA . ASP A 1 167 ? 6.700 10.946 -25.256 1.00 89.88 167 ASP A CA 1
ATOM 1330 C C . ASP A 1 167 ? 6.781 9.792 -24.242 1.00 89.88 167 ASP A C 1
ATOM 1332 O O . ASP A 1 167 ? 5.963 8.869 -24.314 1.00 89.88 167 ASP A O 1
ATOM 1336 N N . VAL A 1 168 ? 7.678 9.869 -23.249 1.00 90.50 168 VAL A N 1
ATOM 1337 C CA . VAL A 1 168 ? 7.745 8.895 -22.145 1.00 90.50 168 VAL A CA 1
ATOM 1338 C C . VAL A 1 168 ? 6.527 9.037 -21.242 1.00 90.50 168 VAL A C 1
ATOM 1340 O O . VAL A 1 168 ? 5.862 8.036 -20.970 1.00 90.50 168 VAL A O 1
ATOM 1343 N N . HIS A 1 169 ? 6.155 10.265 -20.864 1.00 93.06 169 HIS A N 1
ATOM 1344 C CA . HIS A 1 169 ? 4.917 10.502 -20.116 1.00 93.06 169 HIS A CA 1
ATOM 1345 C C . HIS A 1 169 ? 3.700 9.924 -20.855 1.00 93.06 169 HIS A C 1
ATOM 1347 O O . HIS A 1 169 ? 2.899 9.187 -20.278 1.00 93.06 169 HIS A O 1
ATOM 1353 N N . ARG A 1 170 ? 3.588 10.176 -22.168 1.00 93.88 170 ARG A N 1
ATOM 1354 C CA . ARG A 1 170 ? 2.499 9.641 -23.000 1.00 93.88 170 ARG A CA 1
ATOM 1355 C C . ARG A 1 170 ? 2.499 8.112 -23.028 1.00 93.88 170 ARG A C 1
ATOM 1357 O O . ARG A 1 170 ? 1.425 7.511 -23.012 1.00 93.88 170 ARG A O 1
ATOM 1364 N N . ALA A 1 171 ? 3.668 7.477 -23.090 1.00 94.12 171 ALA A N 1
ATOM 1365 C CA . ALA A 1 171 ? 3.783 6.023 -23.022 1.00 94.12 171 ALA A CA 1
ATOM 1366 C C . ALA A 1 171 ? 3.347 5.485 -21.648 1.00 94.12 171 ALA A C 1
ATOM 1368 O O . ALA A 1 171 ? 2.621 4.493 -21.584 1.00 94.12 171 ALA A O 1
ATOM 1369 N N . PHE A 1 172 ? 3.716 6.154 -20.557 1.00 94.56 172 PHE A N 1
ATOM 1370 C CA . PHE A 1 172 ? 3.343 5.740 -19.202 1.00 94.56 172 PHE A CA 1
ATOM 1371 C C . PHE A 1 172 ? 1.849 5.908 -18.938 1.00 94.56 172 PHE A C 1
ATOM 1373 O O . PHE A 1 172 ? 1.223 4.989 -18.420 1.00 94.56 172 PHE A O 1
ATOM 1380 N N . VAL A 1 173 ? 1.241 7.004 -19.395 1.00 94.81 173 VAL A N 1
A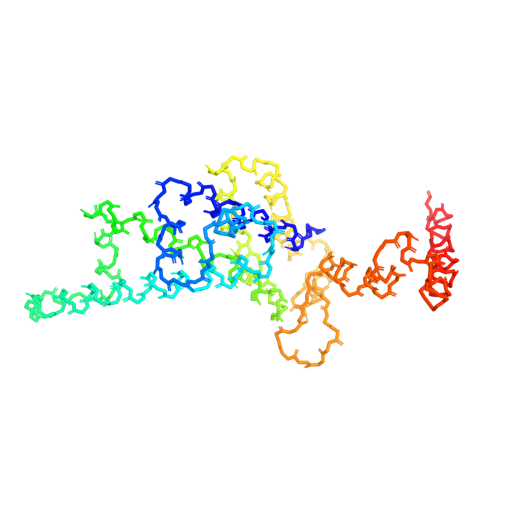TOM 1381 C CA . VAL A 1 173 ? -0.218 7.201 -19.338 1.00 94.81 173 VAL A CA 1
ATOM 1382 C C . VAL A 1 173 ? -0.971 6.130 -20.138 1.00 94.81 173 VAL A C 1
ATOM 1384 O O . VAL A 1 173 ? -2.075 5.748 -19.762 1.00 94.81 173 VAL A O 1
ATOM 1387 N N . LYS A 1 174 ? -0.372 5.592 -21.210 1.00 94.75 174 LYS A N 1
ATOM 1388 C CA . LYS A 1 174 ? -0.913 4.437 -21.952 1.00 94.75 174 LYS A CA 1
ATOM 1389 C C . LYS A 1 174 ? -0.736 3.094 -21.231 1.00 94.75 174 LYS A C 1
ATOM 1391 O O . LYS A 1 174 ? -1.233 2.090 -21.730 1.00 94.75 174 LYS A O 1
ATOM 1396 N N . GLY A 1 175 ? -0.042 3.068 -20.094 1.00 93.25 175 GLY A N 1
ATOM 1397 C CA . GLY A 1 175 ? 0.205 1.865 -19.304 1.00 93.25 175 GLY A CA 1
ATOM 1398 C C . GLY A 1 175 ? 1.550 1.183 -19.566 1.00 93.25 175 GLY A C 1
ATOM 1399 O O . GLY A 1 175 ? 1.823 0.148 -18.967 1.00 93.25 175 GLY A O 1
ATOM 1400 N N . ASN A 1 176 ? 2.434 1.758 -20.390 1.00 92.56 176 ASN A N 1
ATOM 1401 C CA . ASN A 1 176 ? 3.705 1.116 -20.772 1.00 92.56 176 ASN A CA 1
ATOM 1402 C C . ASN A 1 176 ? 4.782 1.138 -19.666 1.00 92.56 176 ASN A C 1
ATOM 1404 O O . ASN A 1 176 ? 5.934 0.797 -19.918 1.00 92.56 176 ASN A O 1
ATOM 1408 N N . PHE A 1 177 ? 4.438 1.563 -18.447 1.00 93.12 177 PHE A N 1
ATOM 1409 C CA . PHE A 1 177 ? 5.315 1.469 -17.273 1.00 93.12 177 PHE A CA 1
ATOM 1410 C C . PHE A 1 177 ? 5.208 0.109 -16.559 1.00 93.12 177 PHE A C 1
ATOM 1412 O O . PHE A 1 177 ? 6.000 -0.194 -15.666 1.00 93.12 177 PHE A O 1
ATOM 1419 N N . VAL A 1 178 ? 4.256 -0.725 -16.976 1.00 93.75 178 VAL A N 1
ATOM 1420 C CA . VAL A 1 178 ? 4.082 -2.118 -16.559 1.00 93.75 178 VAL A CA 1
ATOM 1421 C C . VAL A 1 178 ? 4.000 -3.006 -17.791 1.00 93.75 178 VAL A C 1
ATOM 1423 O O . VAL A 1 178 ? 3.802 -2.538 -18.910 1.00 93.75 178 VAL A O 1
ATOM 1426 N N . THR A 1 179 ? 4.137 -4.310 -17.588 1.00 90.12 179 THR A N 1
ATOM 1427 C CA . THR A 1 179 ? 4.019 -5.285 -18.668 1.00 90.12 179 THR A CA 1
ATOM 1428 C C . THR A 1 179 ? 2.826 -6.196 -18.411 1.00 90.12 179 THR A C 1
ATOM 1430 O O . THR A 1 179 ? 2.608 -6.684 -17.303 1.00 90.12 179 THR A O 1
ATOM 1433 N N . GLN A 1 180 ? 2.050 -6.455 -19.458 1.00 88.31 180 GLN A N 1
ATOM 1434 C CA . GLN A 1 180 ? 0.866 -7.301 -19.405 1.00 88.31 180 GLN A CA 1
ATOM 1435 C C . GLN A 1 180 ? 1.057 -8.513 -20.323 1.00 88.31 180 GLN A C 1
ATOM 1437 O O . GLN A 1 180 ? 1.192 -8.372 -21.534 1.00 88.31 180 GLN A O 1
ATOM 1442 N N . LYS A 1 181 ? 1.070 -9.722 -19.746 1.00 80.19 181 LYS A N 1
ATOM 1443 C CA . LYS A 1 181 ? 1.265 -10.973 -20.508 1.00 80.19 181 LYS A CA 1
ATOM 1444 C C . LYS A 1 181 ? -0.029 -11.560 -21.072 1.00 80.19 181 LYS A C 1
ATOM 1446 O O . LYS A 1 181 ? 0.016 -12.312 -22.039 1.00 80.19 181 LYS A O 1
ATOM 1451 N N . SER A 1 182 ? -1.162 -11.283 -20.429 1.00 81.44 182 SER A N 1
ATOM 1452 C CA . SER A 1 182 ? -2.470 -11.846 -20.781 1.00 81.44 182 SER A CA 1
ATOM 1453 C C . SER A 1 182 ? -3.441 -10.738 -21.161 1.00 81.44 182 SER A C 1
ATOM 1455 O O . SER A 1 182 ? -3.308 -9.627 -20.670 1.00 81.44 182 SER A O 1
ATOM 1457 N N . SER A 1 183 ? -4.470 -11.015 -21.957 1.00 84.38 183 SER A N 1
ATOM 1458 C CA . SER A 1 183 ? -5.497 -10.013 -22.285 1.00 84.38 183 SER A CA 1
ATOM 1459 C C . SER A 1 183 ? -6.464 -9.710 -21.130 1.00 84.38 183 SER A C 1
ATOM 1461 O O . SER A 1 183 ? -7.347 -8.862 -21.274 1.00 84.38 183 SER A O 1
ATOM 1463 N N . HIS A 1 184 ? -6.331 -10.385 -19.983 1.00 86.12 184 HIS A N 1
ATOM 1464 C CA . HIS A 1 184 ? -7.206 -10.159 -18.839 1.00 86.12 184 HIS A CA 1
ATOM 1465 C C . HIS A 1 184 ? -6.967 -8.782 -18.220 1.00 86.12 184 HIS A C 1
ATOM 1467 O O . HIS A 1 184 ? -5.830 -8.350 -18.028 1.00 86.12 184 HIS A O 1
ATOM 1473 N N . LYS A 1 185 ? -8.059 -8.111 -17.848 1.00 84.81 185 LYS A N 1
ATOM 1474 C CA . LYS A 1 185 ? -7.997 -6.897 -17.028 1.00 84.81 185 LYS A CA 1
ATOM 1475 C C . LYS A 1 185 ? -7.321 -7.219 -15.688 1.00 84.81 185 LYS A C 1
ATOM 1477 O O . LYS A 1 185 ? -7.467 -8.335 -15.197 1.00 84.81 185 LYS A O 1
ATOM 1482 N N . PHE A 1 186 ? -6.618 -6.247 -15.106 1.00 87.75 186 PHE A N 1
ATOM 1483 C CA . PHE A 1 186 ? -5.926 -6.384 -13.813 1.00 87.75 186 PHE A CA 1
ATOM 1484 C C . PHE A 1 186 ? -4.767 -7.401 -13.798 1.00 87.75 186 PHE A C 1
ATOM 1486 O O . PHE A 1 186 ? -4.401 -7.909 -12.743 1.00 87.75 186 PHE A O 1
ATOM 1493 N N . SER A 1 187 ? -4.200 -7.735 -14.962 1.00 89.31 187 SER A N 1
ATOM 1494 C CA . SER A 1 187 ? -3.137 -8.749 -15.084 1.00 89.31 187 SER A CA 1
ATOM 1495 C C . SER A 1 187 ? -1.755 -8.179 -15.400 1.00 89.31 187 SER A C 1
ATOM 1497 O O . SER A 1 187 ? -0.814 -8.942 -15.636 1.00 89.31 187 SER A O 1
ATOM 1499 N N . ALA A 1 188 ? -1.626 -6.851 -15.442 1.00 91.88 188 ALA A N 1
ATOM 1500 C CA . ALA A 1 188 ? -0.335 -6.212 -15.620 1.00 91.88 188 ALA A CA 1
ATOM 1501 C C . ALA A 1 188 ? 0.525 -6.371 -14.357 1.00 91.88 188 ALA A C 1
ATOM 1503 O O . ALA A 1 188 ? 0.019 -6.435 -13.237 1.00 91.88 188 ALA A O 1
ATOM 1504 N N . LEU A 1 189 ? 1.835 -6.477 -14.555 1.00 90.25 189 LEU A N 1
ATOM 1505 C CA . LEU A 1 189 ? 2.815 -6.709 -13.502 1.00 90.25 189 LEU A CA 1
ATOM 1506 C C . LEU A 1 189 ? 4.001 -5.762 -13.671 1.00 90.25 189 LEU A C 1
ATOM 1508 O O . LEU A 1 189 ? 4.336 -5.333 -14.781 1.00 90.25 189 LEU A O 1
ATOM 1512 N N . ALA A 1 190 ? 4.659 -5.471 -12.551 1.00 91.06 190 ALA A N 1
ATOM 1513 C CA . ALA A 1 190 ? 5.914 -4.739 -12.542 1.00 91.06 190 ALA A CA 1
ATOM 1514 C C . ALA A 1 190 ? 6.986 -5.478 -13.360 1.00 91.06 190 ALA A C 1
ATOM 1516 O O . ALA A 1 190 ? 7.033 -6.710 -13.376 1.00 91.06 190 ALA A O 1
ATOM 1517 N N . HIS A 1 191 ? 7.875 -4.732 -14.013 1.00 88.00 191 HIS A N 1
ATOM 1518 C CA . HIS A 1 191 ? 8.937 -5.312 -14.839 1.00 88.00 191 HIS A CA 1
ATOM 1519 C C . HIS A 1 191 ? 9.855 -6.261 -14.051 1.00 88.00 191 HIS A C 1
ATOM 1521 O O . HIS A 1 191 ? 10.162 -7.355 -14.526 1.00 88.00 191 HIS A O 1
ATOM 1527 N N . ASP A 1 192 ? 10.238 -5.883 -12.829 1.00 89.00 192 ASP A N 1
ATOM 1528 C CA . ASP A 1 192 ? 11.044 -6.722 -11.937 1.00 89.00 192 ASP A CA 1
ATOM 1529 C C . ASP A 1 192 ? 10.281 -7.975 -11.490 1.00 89.00 192 ASP A C 1
ATOM 1531 O O . ASP A 1 192 ? 10.836 -9.072 -11.508 1.00 89.00 192 ASP A O 1
ATOM 1535 N N . GLN A 1 193 ? 8.980 -7.856 -11.216 1.00 86.12 193 GLN A N 1
ATOM 1536 C CA . GLN A 1 193 ? 8.141 -9.010 -10.891 1.00 86.12 193 GLN A CA 1
ATOM 1537 C C . GLN A 1 193 ? 8.053 -10.018 -12.044 1.00 86.12 193 GLN A C 1
ATOM 1539 O O . GLN A 1 193 ? 8.089 -11.227 -11.812 1.00 86.12 193 GLN A O 1
ATOM 1544 N N . ILE A 1 194 ? 7.951 -9.548 -13.291 1.00 81.69 194 ILE A N 1
ATOM 1545 C CA . ILE A 1 194 ? 7.942 -10.427 -14.471 1.00 81.69 194 ILE A CA 1
ATOM 1546 C C . ILE A 1 194 ? 9.293 -11.101 -14.667 1.00 81.69 194 ILE A C 1
ATOM 1548 O O . ILE A 1 194 ? 9.362 -12.282 -15.020 1.00 81.69 194 ILE A O 1
ATOM 1552 N N . HIS A 1 195 ? 10.371 -10.366 -14.437 1.00 77.00 195 HIS A N 1
ATOM 1553 C CA . HIS A 1 195 ? 11.698 -10.943 -14.510 1.00 77.00 195 HIS A CA 1
ATOM 1554 C C . HIS A 1 195 ? 11.877 -12.055 -13.456 1.00 77.00 195 HIS A C 1
ATOM 1556 O O . HIS A 1 195 ? 12.346 -13.152 -13.770 1.00 77.00 195 HIS A O 1
ATOM 1562 N N . GLU A 1 196 ? 11.432 -11.818 -12.221 1.00 74.31 196 GLU A N 1
ATOM 1563 C CA . GLU A 1 196 ? 11.613 -12.751 -11.108 1.00 74.31 196 GLU A CA 1
ATOM 1564 C C . GLU A 1 196 ? 10.682 -13.961 -11.113 1.00 74.31 196 GLU A C 1
ATOM 1566 O O . GLU A 1 196 ? 11.138 -15.071 -10.845 1.00 74.31 196 GLU A O 1
ATOM 1571 N N . GLN A 1 197 ? 9.392 -13.779 -11.389 1.00 70.88 197 GLN A N 1
ATOM 1572 C CA . GLN A 1 197 ? 8.404 -14.840 -11.185 1.00 70.88 197 GLN A CA 1
ATOM 1573 C C . GLN A 1 197 ? 8.207 -15.692 -12.448 1.00 70.88 197 GLN A C 1
ATOM 1575 O O . GLN A 1 197 ? 8.501 -16.881 -12.413 1.00 70.88 197 GLN A O 1
ATOM 1580 N N . PRO A 1 198 ? 7.747 -15.157 -13.592 1.00 61.81 198 PRO A N 1
ATOM 1581 C CA . PRO A 1 198 ? 7.551 -15.978 -14.777 1.00 61.81 198 PRO A CA 1
ATOM 1582 C C . PRO A 1 198 ? 8.833 -16.232 -15.579 1.00 61.81 198 PRO A C 1
ATOM 1584 O O . PRO A 1 198 ? 9.004 -17.350 -16.059 1.00 61.81 198 PRO A O 1
ATOM 1587 N N . GLN A 1 199 ? 9.724 -15.249 -15.762 1.00 60.28 199 GLN A N 1
ATOM 1588 C CA . GLN A 1 199 ? 10.873 -15.428 -16.664 1.00 60.28 199 GLN A CA 1
ATOM 1589 C C . GLN A 1 199 ? 11.937 -16.343 -16.045 1.00 60.28 199 GLN A C 1
ATOM 1591 O O . GLN A 1 199 ? 12.323 -17.339 -16.657 1.00 60.28 199 GLN A O 1
ATOM 1596 N N . ASN A 1 200 ? 12.350 -16.068 -14.805 1.00 61.50 200 ASN A N 1
ATOM 1597 C CA . ASN A 1 200 ? 13.316 -16.909 -14.097 1.00 61.50 200 ASN A CA 1
ATOM 1598 C C . ASN A 1 200 ? 12.809 -18.335 -13.858 1.00 61.50 200 ASN A C 1
ATOM 1600 O O . ASN A 1 200 ? 13.611 -19.255 -13.955 1.00 61.50 200 ASN A O 1
ATOM 1604 N N . VAL A 1 201 ? 11.516 -18.561 -13.603 1.00 60.66 201 VAL A N 1
ATOM 1605 C CA . VAL A 1 201 ? 10.984 -19.932 -13.458 1.00 60.66 201 VAL A CA 1
ATOM 1606 C C . VAL A 1 201 ? 11.054 -20.698 -14.782 1.00 60.66 201 VAL A C 1
ATOM 1608 O O . VAL A 1 201 ? 11.465 -21.857 -14.801 1.00 60.66 201 VAL A O 1
ATOM 1611 N N . ILE A 1 202 ? 10.725 -20.056 -15.909 1.00 61.50 202 ILE A N 1
ATOM 1612 C CA . ILE A 1 202 ? 10.825 -20.685 -17.238 1.00 61.50 202 ILE A CA 1
ATOM 1613 C C . ILE A 1 202 ? 12.283 -21.010 -17.584 1.00 61.50 202 ILE A C 1
ATOM 1615 O O . ILE A 1 202 ? 12.566 -22.077 -18.132 1.00 61.50 202 ILE A O 1
ATOM 1619 N N . VAL A 1 203 ? 13.196 -20.090 -17.276 1.00 56.06 203 VAL A N 1
ATOM 1620 C CA . VAL A 1 203 ? 14.614 -20.189 -17.638 1.00 56.06 203 VAL A CA 1
ATOM 1621 C C . VAL A 1 203 ? 15.377 -21.137 -16.708 1.00 56.06 203 VAL A C 1
ATOM 1623 O O . VAL A 1 203 ? 16.168 -21.943 -17.190 1.00 56.06 203 VAL A O 1
ATOM 1626 N N . LYS A 1 204 ? 15.135 -21.075 -15.394 1.00 54.00 204 LYS A N 1
ATOM 1627 C CA . LYS A 1 204 ? 15.895 -21.828 -14.384 1.00 54.00 204 LYS A CA 1
ATOM 1628 C C . LYS A 1 204 ? 15.278 -23.188 -14.034 1.00 54.00 204 LYS A C 1
ATOM 1630 O O . LYS A 1 204 ? 16.006 -24.081 -13.625 1.00 54.00 204 LYS A O 1
ATOM 1635 N N . GLY A 1 205 ? 13.967 -23.376 -14.203 1.00 54.25 205 GLY A N 1
ATOM 1636 C CA . GLY A 1 205 ? 13.278 -24.552 -13.654 1.00 54.25 205 GLY A CA 1
ATOM 1637 C C . GLY A 1 205 ? 13.318 -24.604 -12.116 1.00 54.25 205 GLY A C 1
ATOM 1638 O O . GLY A 1 205 ? 13.876 -23.720 -11.461 1.00 54.25 205 GLY A O 1
ATOM 1639 N N . ASP A 1 206 ? 12.710 -25.635 -11.524 1.00 48.44 206 ASP A N 1
ATOM 1640 C CA . ASP A 1 206 ? 12.761 -25.854 -10.073 1.00 48.44 206 ASP A CA 1
ATOM 1641 C C . ASP A 1 206 ? 14.183 -26.272 -9.656 1.00 48.44 206 ASP A C 1
ATOM 1643 O O . ASP A 1 206 ? 14.668 -27.316 -10.080 1.00 48.44 206 ASP A O 1
ATOM 1647 N N . GLY A 1 207 ? 14.859 -25.461 -8.829 1.00 53.94 207 GLY A N 1
ATOM 1648 C CA . GLY A 1 207 ? 16.150 -25.821 -8.212 1.00 53.94 207 GLY A CA 1
ATOM 1649 C C . GLY A 1 207 ? 17.376 -24.978 -8.598 1.00 53.94 207 GLY A C 1
ATOM 1650 O O . GLY A 1 207 ? 18.491 -25.316 -8.199 1.00 53.94 207 GLY A O 1
ATOM 1651 N N . GLY A 1 208 ? 17.225 -23.878 -9.345 1.00 58.59 208 GLY A N 1
ATOM 1652 C CA . GLY A 1 208 ? 18.360 -23.005 -9.694 1.00 58.59 208 GLY A CA 1
ATOM 1653 C C . GLY A 1 208 ? 19.375 -23.703 -10.611 1.00 58.59 208 GLY A C 1
ATOM 1654 O O . GLY A 1 208 ? 18.973 -24.472 -11.469 1.00 58.59 208 GLY A O 1
ATOM 1655 N N . VAL A 1 209 ? 20.686 -23.467 -10.446 1.00 52.69 209 VAL A N 1
ATOM 1656 C CA . VAL A 1 209 ? 21.732 -24.119 -11.277 1.00 52.69 209 VAL A CA 1
ATOM 1657 C C . VAL A 1 209 ? 21.622 -25.646 -11.261 1.00 52.69 209 VAL A C 1
ATOM 1659 O O . VAL A 1 209 ? 21.779 -26.266 -12.307 1.00 52.69 209 VAL A O 1
ATOM 1662 N N . ILE A 1 210 ? 21.288 -26.234 -10.109 1.00 52.56 210 ILE A N 1
ATOM 1663 C CA . ILE A 1 210 ? 21.130 -27.687 -9.951 1.00 52.56 210 ILE A CA 1
ATOM 1664 C C . ILE A 1 210 ? 19.928 -28.178 -10.778 1.00 52.56 210 ILE A C 1
ATOM 1666 O O . ILE A 1 210 ? 20.044 -29.133 -11.543 1.00 52.56 210 ILE A O 1
ATOM 1670 N N . GLY A 1 211 ? 18.810 -27.444 -10.733 1.00 56.53 211 GLY A N 1
ATOM 1671 C CA . GLY A 1 211 ? 17.622 -27.710 -11.555 1.00 56.53 211 GLY A CA 1
ATOM 1672 C C . GLY A 1 211 ? 17.838 -27.505 -13.061 1.00 56.53 211 GLY A C 1
ATOM 1673 O O . GLY A 1 211 ? 17.252 -28.222 -13.873 1.00 56.53 211 GLY A O 1
ATOM 1674 N N . ILE A 1 212 ? 18.719 -26.575 -13.449 1.00 53.94 212 ILE A N 1
ATOM 1675 C CA . ILE A 1 212 ? 19.117 -26.350 -14.849 1.00 53.94 212 ILE A CA 1
ATOM 1676 C C . ILE A 1 212 ? 19.946 -27.526 -15.373 1.00 53.94 212 ILE A C 1
ATOM 1678 O O . ILE A 1 212 ? 19.744 -27.934 -16.513 1.00 53.94 212 ILE A O 1
ATOM 1682 N N . THR A 1 213 ? 20.863 -28.079 -14.573 1.00 57.34 213 THR A N 1
ATOM 1683 C CA . THR A 1 213 ? 21.730 -29.191 -15.002 1.00 57.34 213 THR A CA 1
ATOM 1684 C C . THR A 1 213 ? 21.017 -30.541 -15.037 1.00 57.34 213 THR A C 1
ATOM 1686 O O . THR A 1 213 ? 21.379 -31.396 -15.841 1.00 57.34 213 THR A O 1
ATOM 1689 N N . GLU A 1 214 ? 19.995 -30.735 -14.200 1.00 60.59 214 GLU A N 1
ATOM 1690 C CA . GLU A 1 214 ? 19.269 -32.009 -14.085 1.00 60.59 214 GLU A CA 1
ATOM 1691 C C . GLU A 1 214 ? 18.038 -32.098 -15.007 1.00 60.59 214 GLU A C 1
ATOM 1693 O O . GLU A 1 214 ? 17.516 -33.188 -15.243 1.00 60.59 214 GLU A O 1
ATOM 1698 N N . ASN A 1 215 ? 17.585 -30.974 -15.580 1.00 67.31 215 ASN A N 1
ATOM 1699 C CA . ASN A 1 215 ? 16.475 -30.930 -16.531 1.00 67.31 215 ASN A CA 1
ATOM 1700 C C . ASN A 1 215 ? 16.958 -30.526 -17.931 1.00 67.31 215 ASN A C 1
ATOM 1702 O O . ASN A 1 215 ? 17.196 -29.354 -18.221 1.00 67.31 215 ASN A O 1
ATOM 1706 N N . GLU A 1 216 ? 17.006 -31.495 -18.846 1.00 68.75 216 GLU A N 1
ATOM 1707 C CA . GLU A 1 216 ? 17.493 -31.309 -20.219 1.00 68.75 216 GLU A CA 1
ATOM 1708 C C . GLU A 1 216 ? 16.727 -30.217 -21.002 1.00 68.75 216 GLU A C 1
ATOM 1710 O O . GLU A 1 216 ? 17.294 -29.534 -21.856 1.00 68.75 216 GLU A O 1
ATOM 1715 N N . ALA A 1 217 ? 15.439 -30.000 -20.708 1.00 66.75 217 ALA A N 1
ATOM 1716 C CA . ALA A 1 217 ? 14.649 -28.932 -21.324 1.00 66.75 217 ALA A CA 1
ATOM 1717 C C . ALA A 1 217 ? 14.961 -27.548 -20.725 1.00 66.75 217 ALA A C 1
ATOM 1719 O O . ALA A 1 217 ? 14.986 -26.557 -21.459 1.00 66.75 217 ALA A O 1
ATOM 1720 N N . ALA A 1 218 ? 15.228 -27.464 -19.418 1.00 62.38 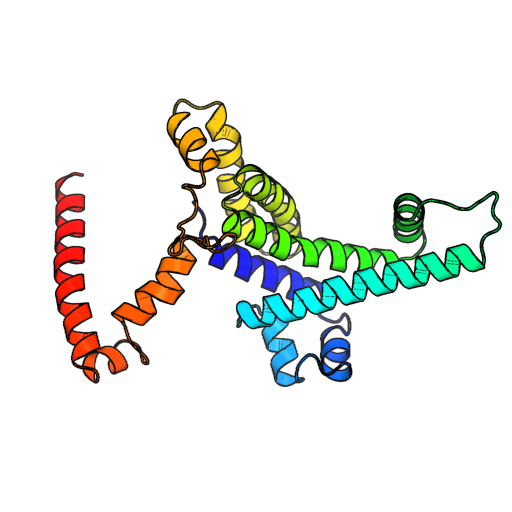218 ALA A N 1
ATOM 1721 C CA . ALA A 1 218 ? 15.696 -26.232 -18.778 1.00 62.38 218 ALA A CA 1
ATOM 1722 C C . ALA A 1 218 ? 17.111 -25.867 -19.255 1.00 62.38 218 ALA A C 1
ATOM 1724 O O . ALA A 1 218 ? 17.338 -24.724 -19.649 1.00 62.38 218 ALA A O 1
ATOM 1725 N N . HIS A 1 219 ? 18.007 -26.854 -19.357 1.00 67.12 219 HIS A N 1
ATOM 1726 C CA . HIS A 1 219 ? 19.345 -26.689 -19.924 1.00 67.12 219 HIS A CA 1
ATOM 1727 C C . HIS A 1 219 ? 19.295 -26.174 -21.368 1.00 67.12 219 HIS A C 1
ATOM 1729 O O . HIS A 1 219 ? 19.962 -25.198 -21.704 1.00 67.12 219 HIS A O 1
ATOM 1735 N N . ARG A 1 220 ? 18.443 -26.761 -22.224 1.00 69.69 220 ARG A N 1
ATOM 1736 C CA . ARG A 1 220 ? 18.253 -26.287 -23.607 1.00 69.69 220 ARG A CA 1
ATOM 1737 C C . ARG A 1 220 ? 17.761 -24.837 -23.667 1.00 69.69 220 ARG A C 1
ATOM 1739 O O . ARG A 1 220 ? 18.296 -24.059 -24.451 1.00 69.69 220 ARG A O 1
ATOM 1746 N N . ARG A 1 221 ? 16.788 -24.446 -22.834 1.00 69.69 221 ARG A N 1
ATOM 1747 C CA . ARG A 1 221 ? 16.305 -23.050 -22.771 1.00 69.69 221 ARG A CA 1
ATOM 1748 C C . ARG A 1 221 ? 17.391 -22.083 -22.306 1.00 69.69 221 ARG A C 1
ATOM 1750 O O . ARG A 1 221 ? 17.517 -21.013 -22.891 1.00 69.69 221 ARG A O 1
ATOM 1757 N N . TRP A 1 222 ? 18.184 -22.470 -21.308 1.00 68.38 222 TRP A N 1
ATOM 1758 C CA . TRP A 1 222 ? 19.323 -21.683 -20.834 1.00 68.38 222 TRP A CA 1
ATOM 1759 C C . TRP A 1 222 ? 20.392 -21.507 -21.916 1.00 68.38 222 TRP A C 1
ATOM 1761 O O . TRP A 1 222 ? 20.833 -20.389 -22.153 1.00 68.38 222 TRP A O 1
ATOM 1771 N N . MET A 1 223 ? 20.761 -22.579 -22.622 1.00 72.12 223 MET A N 1
ATOM 1772 C CA . MET A 1 223 ? 21.772 -22.527 -23.685 1.00 72.12 223 MET A CA 1
ATOM 1773 C C . MET A 1 223 ? 21.356 -21.633 -24.861 1.00 72.12 223 MET A C 1
ATOM 1775 O O . MET A 1 223 ? 22.200 -20.934 -25.411 1.00 72.12 223 MET A O 1
ATOM 1779 N N . VAL A 1 224 ? 20.066 -21.615 -25.218 1.00 72.69 224 VAL A N 1
ATOM 1780 C CA . VAL A 1 224 ? 19.535 -20.741 -26.283 1.00 72.69 224 VAL A CA 1
ATOM 1781 C C . VAL A 1 224 ? 19.404 -19.290 -25.810 1.00 72.69 224 VAL A C 1
ATOM 1783 O O . VAL A 1 224 ? 19.758 -18.367 -26.537 1.00 72.69 224 VAL A O 1
ATOM 1786 N N . ALA A 1 225 ? 18.913 -19.066 -24.587 1.00 71.69 225 ALA A N 1
ATOM 1787 C CA . ALA A 1 225 ? 18.785 -17.717 -24.038 1.00 71.69 225 ALA A CA 1
ATOM 1788 C C . ALA A 1 225 ? 20.153 -17.081 -23.744 1.00 71.69 225 ALA A C 1
ATOM 1790 O O . ALA A 1 225 ? 20.325 -15.885 -23.945 1.00 71.69 225 ALA A O 1
ATOM 1791 N N . GLY A 1 226 ? 21.132 -17.872 -23.299 1.00 69.75 226 GLY A N 1
ATOM 1792 C CA . GLY A 1 226 ? 22.467 -17.402 -22.937 1.00 69.75 226 GLY A CA 1
ATOM 1793 C C . GLY A 1 226 ? 23.229 -16.803 -24.115 1.00 69.75 226 GLY A C 1
ATOM 1794 O O . GLY A 1 226 ? 23.826 -15.741 -23.962 1.00 69.75 226 GLY A O 1
ATOM 1795 N N . SER A 1 227 ? 23.163 -17.425 -25.299 1.00 67.50 227 SER A N 1
ATOM 1796 C CA . SER A 1 227 ? 23.797 -16.874 -26.503 1.00 67.50 227 SER A CA 1
ATOM 1797 C C . SER A 1 227 ? 23.142 -15.574 -26.969 1.00 67.50 227 SER A C 1
ATOM 1799 O O . SER A 1 227 ? 23.851 -14.656 -27.365 1.00 67.50 227 SER A O 1
ATOM 1801 N N . GLU A 1 228 ? 21.813 -15.456 -26.876 1.00 75.06 228 GLU A N 1
ATOM 1802 C CA . GLU A 1 228 ? 21.114 -14.208 -27.216 1.00 75.06 228 GLU A CA 1
ATOM 1803 C C . GLU A 1 228 ? 21.387 -13.095 -26.203 1.00 75.06 228 GLU A C 1
ATOM 1805 O O . GLU A 1 228 ? 21.603 -11.954 -26.597 1.00 75.06 228 GLU A O 1
ATOM 1810 N N . ILE A 1 229 ? 21.441 -13.416 -24.906 1.00 73.00 229 ILE A N 1
ATOM 1811 C CA . ILE A 1 229 ? 21.824 -12.452 -23.867 1.00 73.00 229 ILE A CA 1
ATOM 1812 C C . ILE A 1 229 ? 23.263 -11.978 -24.099 1.00 73.00 229 ILE A C 1
ATOM 1814 O O . ILE A 1 229 ? 23.505 -10.777 -24.074 1.00 73.00 229 ILE A O 1
ATOM 1818 N N . ALA A 1 230 ? 24.202 -12.886 -24.384 1.00 68.81 230 ALA A N 1
ATOM 1819 C CA . ALA A 1 230 ? 25.585 -12.524 -24.696 1.00 68.81 230 ALA A CA 1
ATOM 1820 C C . ALA A 1 230 ? 25.690 -11.662 -25.967 1.00 68.81 230 ALA A C 1
ATOM 1822 O O . ALA A 1 230 ? 26.440 -10.691 -25.980 1.00 68.81 230 ALA A O 1
ATOM 1823 N N . ARG A 1 231 ? 24.905 -11.970 -27.011 1.00 80.25 231 ARG A N 1
ATOM 1824 C CA . ARG A 1 231 ? 24.826 -11.145 -28.226 1.00 80.25 231 ARG A CA 1
ATOM 1825 C C . ARG A 1 231 ? 24.339 -9.732 -27.909 1.00 80.25 231 ARG A C 1
ATOM 1827 O O . ARG A 1 231 ? 24.975 -8.779 -28.335 1.00 80.25 231 ARG A O 1
ATOM 1834 N N . ILE A 1 232 ? 23.248 -9.600 -27.151 1.00 80.62 232 ILE A N 1
ATOM 1835 C CA . ILE A 1 232 ? 22.679 -8.295 -26.774 1.00 80.62 232 ILE A CA 1
ATOM 1836 C C . ILE A 1 232 ? 23.660 -7.493 -25.910 1.00 80.62 232 ILE A C 1
ATOM 1838 O O . ILE A 1 232 ? 23.779 -6.288 -26.099 1.00 80.62 232 ILE A O 1
ATOM 1842 N N . VAL A 1 233 ? 24.368 -8.144 -24.980 1.00 75.69 233 VAL A N 1
ATOM 1843 C CA . VAL A 1 233 ? 25.398 -7.491 -24.156 1.00 75.69 233 VAL A CA 1
ATOM 1844 C C . VAL A 1 233 ? 26.535 -6.968 -25.031 1.00 75.69 233 VAL A C 1
ATOM 1846 O O . VAL A 1 233 ? 26.859 -5.793 -24.922 1.00 75.69 233 VAL A O 1
ATOM 1849 N N . ASN A 1 234 ? 27.061 -7.781 -25.952 1.00 73.38 234 ASN A N 1
ATOM 1850 C CA . ASN A 1 234 ? 28.108 -7.339 -26.877 1.00 73.38 234 ASN A CA 1
ATOM 1851 C C . ASN A 1 234 ? 27.629 -6.192 -27.783 1.00 73.38 234 ASN A C 1
ATOM 1853 O O . ASN A 1 234 ? 28.338 -5.214 -27.960 1.00 73.38 234 ASN A O 1
ATOM 1857 N N . GLU A 1 235 ? 26.407 -6.270 -28.320 1.00 84.75 235 GLU A N 1
ATOM 1858 C CA . GLU A 1 235 ? 25.834 -5.193 -29.143 1.00 84.75 235 GLU A CA 1
ATOM 1859 C C . GLU A 1 235 ? 25.652 -3.886 -28.363 1.00 84.75 235 GLU A C 1
ATOM 1861 O O . GLU A 1 235 ? 25.765 -2.808 -28.942 1.00 84.75 235 GLU A O 1
ATOM 1866 N N . PHE A 1 236 ? 25.357 -3.973 -27.065 1.00 78.06 236 PHE A N 1
ATOM 1867 C CA . PHE A 1 236 ? 25.266 -2.812 -26.188 1.00 78.06 236 PHE A CA 1
ATOM 1868 C C . PHE A 1 236 ? 26.652 -2.243 -25.852 1.00 78.06 236 PHE A C 1
ATOM 1870 O O . PHE A 1 236 ? 26.825 -1.030 -25.887 1.00 78.06 236 PHE A O 1
ATOM 1877 N N . GLU A 1 237 ? 27.634 -3.100 -25.568 1.00 78.19 237 GLU A N 1
ATOM 1878 C CA . GLU A 1 237 ? 29.027 -2.708 -25.305 1.00 78.19 237 GLU A CA 1
ATOM 1879 C C . GLU A 1 237 ? 29.729 -2.128 -26.543 1.00 78.19 237 GLU A C 1
ATOM 1881 O O . GLU A 1 237 ? 30.571 -1.256 -26.394 1.00 78.19 237 GLU A O 1
ATOM 1886 N N . ASP A 1 238 ? 29.365 -2.553 -27.756 1.00 73.94 238 ASP A N 1
ATOM 1887 C CA . ASP A 1 238 ? 29.920 -2.016 -29.008 1.00 73.94 238 ASP A CA 1
ATOM 1888 C C . ASP A 1 238 ? 29.301 -0.659 -29.414 1.00 73.94 238 ASP A C 1
ATOM 1890 O O . ASP A 1 238 ? 29.837 0.042 -30.278 1.00 73.94 238 ASP A O 1
ATOM 1894 N N . GLN A 1 239 ? 28.146 -0.290 -28.844 1.00 62.84 239 GLN A N 1
ATOM 1895 C CA . GLN A 1 239 ? 27.421 0.951 -29.160 1.00 62.84 239 GLN A CA 1
ATOM 1896 C C . GLN A 1 239 ? 27.722 2.116 -28.203 1.00 62.84 239 GLN A C 1
ATOM 1898 O O . GLN A 1 239 ? 27.263 3.234 -28.463 1.00 62.84 239 GLN A O 1
ATOM 1903 N N . PHE A 1 240 ? 28.498 1.883 -27.141 1.00 44.12 240 PHE A N 1
ATOM 1904 C CA . PHE A 1 240 ? 28.901 2.877 -26.139 1.00 44.12 240 PHE A CA 1
ATOM 1905 C C . PHE A 1 240 ? 30.392 2.772 -25.802 1.00 44.12 240 PHE A C 1
ATOM 1907 O O . PHE A 1 240 ? 30.920 3.760 -25.241 1.00 44.12 240 PHE A O 1
#

Organism: Holothuria leucospilota (NCBI:txid206669)

Foldseek 3Di:
DDFLLVLLLLLQLLLLLLCPPVCVLVVCCVVVVDPNVVSNVLNNSVPVVSVLVSLVVLLVVLVVVLVVVLVVVVVVDDPVPRDDSVVVLVVCLVVPVVSVSSVVSNVSSVLSVLCLQCQLQLPLVSNLVSLVVCLVSCVVSVVVVCNVVSVVVSVVSVCCCVDPNVVVVVCSNVSVQWDAPDPDRSRTHTPVCCCPPVVCCQQQPPPRPVSCVVDPNSVVSVVVVVVVVVVVVVVVVVVD